Protein AF-A0A8S9GL33-F1 (afdb_monomer_lite)

Radius of gyration: 29.94 Å; chains: 1; bounding box: 88×67×72 Å

InterPro domains:
  IPR026961 PGG domain [PF13962] (9-84)
  IPR026961 PGG domain [PF13962] (253-323)

Sequence (361 aa):
MRRLRSNTSDEARAVFLIVCTLIITATYQTALQPPGGVHQPEEDANAGSVVMKQTFFILLWVSNTVGFCYAILYTFCLMPIGSMFACWFFWIGGSLCISYALAMAVISPHPLVFISMTFAFFLLFALYLLSKIFFDNWRKHLTVGLVPQLSWRGKAVRLLLECRLVKRNDVNGDGLTFLDILRRNQERREEAGGSQGPGEEEDLDLEQVVVNTGCKEAASVPRSKAQYEIYKSPLTFWTFCSTFMRRLRSNTSDEARAVFLIVCTLIITATYQTALQPPGGVHQPEEDVNAGSAVMKHTFFILLWVSNTVGFCCAILYTFCLLPLASDCGSCAPIELVSEGLIPPTYFTFTVLLTEEERGF

pLDDT: mean 70.67, std 17.83, range [26.05, 93.06]

Secondary structure (DSSP, 8-state):
-HHHHHHS-HHHHHHHHHHHHHHHHHHHHHHHS-TT-B---SSSTTTTSBSS-HHHHHHHHHHHHHHHHHHHHHHHHHS---HHHHHHHHHHHHHHHHHHHHHHHHHSSSHHHHHHHHHHHHHHHHHHHHHHHHHHHHHHHHHHTTS-TTHHHHHHHHHHHH-TTS-TT---TTS--HHHHHHHHHHHHHHTT--S-HHHHHHHHHHHHHHHTT---GGGS--PPPGGGGGGS---HHHHHHHHHHHHHHT--HHHHHHHHHHHHHHHHHHHHHHHS-TT-B--SSS-TTTT-BSS-HHHHHHHHHHHHHHHHHHHHHHHHHS-------SS----------S--S---------------

Structure (mmCIF, N/CA/C/O backbone):
data_AF-A0A8S9GL33-F1
#
_entry.id   AF-A0A8S9GL33-F1
#
loop_
_atom_site.group_PDB
_atom_site.id
_atom_site.type_symbol
_atom_site.label_atom_id
_atom_site.label_alt_id
_atom_site.label_comp_id
_atom_site.label_asym_id
_atom_site.label_entity_id
_atom_site.label_seq_id
_atom_site.pdbx_PDB_ins_code
_atom_site.Cartn_x
_atom_site.Cartn_y
_atom_site.Cartn_z
_atom_site.occupancy
_atom_site.B_iso_or_equiv
_atom_site.auth_seq_id
_atom_site.auth_comp_id
_atom_site.auth_asym_id
_atom_site.auth_atom_id
_atom_site.pdbx_PDB_model_num
ATOM 1 N N . MET A 1 1 ? -20.001 -7.965 1.458 1.00 45.53 1 MET A N 1
ATOM 2 C CA . MET A 1 1 ? -18.705 -7.779 2.161 1.00 45.53 1 MET A CA 1
ATOM 3 C C . MET A 1 1 ? -18.787 -7.776 3.693 1.00 45.53 1 MET A C 1
ATOM 5 O O . MET A 1 1 ? -17.967 -8.457 4.286 1.00 45.53 1 MET A O 1
ATOM 9 N N . ARG A 1 2 ? -19.760 -7.132 4.376 1.00 38.88 2 ARG A N 1
ATOM 10 C CA . ARG A 1 2 ? -19.920 -7.304 5.851 1.00 38.88 2 ARG A CA 1
ATOM 11 C C . ARG A 1 2 ? -20.154 -8.767 6.287 1.00 38.88 2 ARG A C 1
ATOM 13 O O . ARG A 1 2 ? -19.722 -9.141 7.369 1.00 38.88 2 ARG A O 1
ATOM 20 N N . ARG A 1 3 ? -20.756 -9.597 5.420 1.00 37.72 3 ARG A N 1
ATOM 21 C CA . ARG A 1 3 ? -20.890 -11.058 5.619 1.00 37.72 3 ARG A CA 1
ATOM 22 C C . ARG A 1 3 ? -19.565 -11.832 5.524 1.00 37.72 3 ARG A C 1
ATOM 24 O O . ARG A 1 3 ? -19.403 -12.818 6.218 1.00 37.72 3 ARG A O 1
ATOM 31 N N . LEU A 1 4 ? -18.603 -11.362 4.725 1.00 45.69 4 LEU A N 1
ATOM 32 C CA . LEU A 1 4 ? -17.258 -11.958 4.668 1.00 45.69 4 LEU A CA 1
ATOM 33 C C . LEU A 1 4 ? -16.486 -11.666 5.957 1.00 45.69 4 LEU A C 1
ATOM 35 O O . LEU A 1 4 ? -15.839 -12.552 6.497 1.00 45.69 4 LEU A O 1
ATOM 39 N N . ARG A 1 5 ? -16.638 -10.446 6.490 1.00 47.66 5 ARG A N 1
ATOM 40 C CA . ARG A 1 5 ? -16.031 -10.032 7.758 1.00 47.66 5 ARG A CA 1
ATOM 41 C C . ARG A 1 5 ? -16.611 -10.771 8.965 1.00 47.66 5 ARG A C 1
ATOM 43 O O . ARG A 1 5 ? -15.855 -11.111 9.853 1.00 47.66 5 ARG A O 1
ATOM 50 N N . SER A 1 6 ? -17.920 -11.008 9.024 1.00 50.09 6 SER A N 1
ATOM 51 C CA . SER A 1 6 ? -18.559 -11.625 10.205 1.00 50.09 6 SER A CA 1
ATOM 52 C C . SER A 1 6 ? -18.391 -13.145 10.302 1.00 50.09 6 SER A C 1
ATOM 54 O O . SER A 1 6 ? -18.541 -13.668 11.397 1.00 50.09 6 SER A O 1
ATOM 56 N N . ASN A 1 7 ? -18.043 -13.831 9.206 1.00 48.12 7 ASN A N 1
ATOM 57 C CA . ASN A 1 7 ? -17.978 -15.299 9.162 1.00 48.12 7 ASN A CA 1
ATOM 58 C C . ASN A 1 7 ? -16.554 -15.882 9.116 1.00 48.12 7 ASN A C 1
ATOM 60 O O . ASN A 1 7 ? -16.405 -17.098 9.096 1.00 48.12 7 ASN A O 1
ATOM 64 N N . THR A 1 8 ? -15.510 -15.053 9.047 1.00 56.09 8 THR A N 1
ATOM 65 C CA . THR A 1 8 ? -14.116 -15.523 9.114 1.00 56.09 8 THR A CA 1
ATOM 66 C C . THR A 1 8 ? -13.625 -15.430 10.551 1.00 56.09 8 THR A C 1
ATOM 68 O O . THR A 1 8 ? -13.693 -14.341 11.128 1.00 56.09 8 THR A O 1
ATOM 71 N N . SER A 1 9 ? -13.136 -16.546 11.110 1.00 69.00 9 SER A N 1
ATOM 72 C CA . SER A 1 9 ? -12.402 -16.516 12.380 1.00 69.00 9 SER A CA 1
ATOM 73 C C . SER A 1 9 ? -11.158 -15.636 12.226 1.00 69.00 9 SER A C 1
ATOM 75 O O . SER A 1 9 ? -10.693 -15.384 11.104 1.00 69.00 9 SER A O 1
ATOM 77 N N . ASP A 1 10 ? -10.656 -15.096 13.330 1.00 69.19 10 ASP A N 1
ATOM 78 C CA . ASP A 1 10 ? -9.562 -14.126 13.298 1.00 69.19 10 ASP A CA 1
ATOM 79 C C . ASP A 1 10 ? -8.285 -14.712 12.671 1.00 69.19 10 ASP A C 1
ATOM 81 O O . ASP A 1 10 ? -7.576 -14.009 11.946 1.00 69.19 10 ASP A O 1
ATOM 85 N N . GLU A 1 11 ? -8.081 -16.026 12.792 1.00 73.06 11 GLU A N 1
ATOM 86 C CA . GLU A 1 11 ? -7.020 -16.770 12.109 1.00 73.06 11 GLU A CA 1
ATOM 87 C C . GLU A 1 11 ? -7.143 -16.676 10.583 1.00 73.06 11 GLU A C 1
ATOM 89 O O . GLU A 1 11 ? -6.167 -16.392 9.888 1.00 73.06 11 GLU A O 1
ATOM 94 N N . ALA A 1 12 ? -8.349 -16.847 10.032 1.00 81.06 12 ALA A N 1
ATOM 95 C CA . ALA A 1 12 ? -8.560 -16.770 8.589 1.00 81.06 12 ALA A CA 1
ATOM 96 C C . ALA A 1 12 ? -8.244 -15.367 8.052 1.00 81.06 12 ALA A C 1
ATOM 98 O O . ALA A 1 12 ? -7.652 -15.229 6.981 1.00 81.06 12 ALA A O 1
ATOM 99 N N . ARG A 1 13 ? -8.591 -14.312 8.800 1.00 78.06 13 ARG A N 1
ATOM 100 C CA . ARG A 1 13 ? -8.267 -12.929 8.414 1.00 78.06 13 ARG A CA 1
ATOM 101 C C . ARG A 1 13 ? -6.759 -12.705 8.368 1.00 78.06 13 ARG A C 1
ATOM 103 O O . ARG A 1 13 ? -6.282 -12.114 7.401 1.00 78.06 13 ARG A O 1
ATOM 110 N N . ALA A 1 14 ? -6.030 -13.193 9.372 1.00 78.56 14 ALA A N 1
ATOM 111 C CA . ALA A 1 14 ? -4.574 -13.114 9.412 1.00 78.56 14 ALA A CA 1
ATOM 112 C C . ALA A 1 14 ? -3.939 -13.841 8.215 1.00 78.56 14 ALA A C 1
ATOM 114 O O . ALA A 1 14 ? -3.105 -13.261 7.520 1.00 78.56 14 ALA A O 1
ATOM 115 N N . VAL A 1 15 ? -4.402 -15.056 7.898 1.00 84.62 15 VAL A N 1
ATOM 116 C CA . VAL A 1 15 ? -3.933 -15.817 6.728 1.00 84.62 15 VAL A CA 1
ATOM 117 C C . VAL A 1 15 ? -4.200 -15.059 5.427 1.00 84.62 15 VAL A C 1
ATOM 119 O O . VAL A 1 15 ? -3.288 -14.892 4.619 1.00 84.62 15 VAL A O 1
ATOM 122 N N . PHE A 1 16 ? -5.413 -14.538 5.218 1.00 85.94 16 PHE A N 1
ATOM 123 C CA . PHE A 1 16 ? -5.720 -13.768 4.009 1.00 85.94 16 PHE A CA 1
ATOM 124 C C . PHE A 1 16 ? -4.868 -12.504 3.883 1.00 85.94 16 PHE A C 1
ATOM 126 O O . PHE A 1 16 ? -4.490 -12.139 2.773 1.00 85.94 16 PHE A O 1
ATOM 133 N N . LEU A 1 17 ? -4.551 -11.840 4.994 1.00 83.62 17 LEU A N 1
ATOM 134 C CA . LEU A 1 17 ? -3.678 -10.670 4.996 1.00 83.62 17 LEU A CA 1
ATOM 135 C C . LEU A 1 17 ? -2.244 -11.031 4.617 1.00 83.62 17 LEU A C 1
ATOM 137 O O . LEU A 1 17 ? -1.661 -10.319 3.807 1.00 83.62 17 LEU A O 1
ATOM 141 N N . ILE A 1 18 ? -1.717 -12.156 5.107 1.00 85.56 18 ILE A N 1
ATOM 142 C CA . ILE A 1 18 ? -0.414 -12.685 4.676 1.00 85.56 18 ILE A CA 1
ATOM 143 C C . ILE A 1 18 ? -0.436 -13.006 3.177 1.00 85.56 18 ILE A C 1
ATOM 145 O O . ILE A 1 18 ? 0.472 -12.637 2.442 1.00 85.56 18 ILE A O 1
ATOM 149 N N . VAL A 1 19 ? -1.498 -13.639 2.677 1.00 90.56 19 VAL A N 1
ATOM 150 C CA . VAL A 1 19 ? -1.635 -13.904 1.236 1.00 90.56 19 VAL A CA 1
ATOM 151 C C . VAL A 1 19 ? -1.666 -12.595 0.439 1.00 90.56 19 VAL A C 1
ATOM 153 O O . VAL A 1 19 ? -0.995 -12.481 -0.585 1.00 90.56 19 VAL A O 1
ATOM 156 N N . CYS A 1 20 ? -2.388 -11.578 0.915 1.00 90.44 20 CYS A N 1
ATOM 157 C CA . CYS A 1 20 ? -2.412 -10.266 0.270 1.00 90.44 20 CYS A CA 1
ATOM 158 C C . CYS A 1 20 ? -1.028 -9.610 0.273 1.00 90.44 20 CYS A C 1
ATOM 160 O O . CYS A 1 20 ? -0.611 -9.092 -0.759 1.00 90.44 20 CYS A O 1
ATOM 162 N N . THR A 1 21 ? -0.297 -9.650 1.389 1.00 87.69 21 THR A N 1
ATOM 163 C CA . THR A 1 21 ? 1.055 -9.086 1.457 1.00 87.69 21 THR A CA 1
ATOM 164 C C . THR A 1 21 ? 2.021 -9.832 0.542 1.00 87.69 21 THR A C 1
ATOM 166 O O . THR A 1 21 ? 2.804 -9.197 -0.157 1.00 87.69 21 THR A O 1
ATOM 169 N N . LEU A 1 22 ? 1.920 -11.155 0.432 1.00 90.50 22 LEU A N 1
ATOM 170 C CA . LEU A 1 22 ? 2.709 -11.926 -0.531 1.00 90.50 22 LEU A CA 1
ATOM 171 C C . LEU A 1 22 ? 2.406 -11.528 -1.981 1.00 90.50 22 LEU A C 1
ATOM 173 O O . LEU A 1 22 ? 3.338 -11.330 -2.756 1.00 90.50 22 LEU A O 1
ATOM 177 N N . ILE A 1 23 ? 1.131 -11.345 -2.344 1.00 93.06 23 ILE A N 1
ATOM 178 C CA . ILE A 1 23 ? 0.745 -10.888 -3.690 1.00 93.06 23 ILE A CA 1
ATOM 179 C C . ILE A 1 23 ? 1.285 -9.480 -3.962 1.00 93.06 23 ILE A C 1
ATOM 181 O O . ILE A 1 23 ? 1.838 -9.243 -5.036 1.00 93.06 23 ILE A O 1
ATOM 185 N N . ILE A 1 24 ? 1.166 -8.556 -3.001 1.00 91.12 24 ILE A N 1
ATOM 186 C CA . ILE A 1 24 ? 1.719 -7.196 -3.105 1.00 91.12 24 ILE A CA 1
ATOM 187 C C . ILE A 1 24 ? 3.229 -7.265 -3.336 1.00 91.12 24 ILE A C 1
ATOM 189 O O . ILE A 1 24 ? 3.725 -6.649 -4.272 1.00 91.12 24 ILE A O 1
ATOM 193 N N . THR A 1 25 ? 3.956 -8.046 -2.535 1.00 90.00 25 THR A N 1
ATOM 194 C CA . THR A 1 25 ? 5.408 -8.198 -2.680 1.00 90.00 25 THR A CA 1
ATOM 195 C C . THR A 1 25 ? 5.774 -8.801 -4.032 1.00 90.00 25 THR A C 1
ATOM 197 O O . THR A 1 25 ? 6.617 -8.246 -4.725 1.00 90.00 25 THR A O 1
ATOM 200 N N . ALA A 1 26 ? 5.127 -9.889 -4.455 1.00 91.94 26 ALA A N 1
ATOM 201 C CA . ALA A 1 26 ? 5.436 -10.555 -5.721 1.00 91.94 26 ALA A CA 1
ATOM 202 C C . ALA A 1 26 ? 5.188 -9.644 -6.935 1.00 91.94 26 ALA A C 1
ATOM 204 O O . ALA A 1 26 ? 6.028 -9.536 -7.832 1.00 91.94 26 ALA A O 1
ATOM 205 N N . THR A 1 27 ? 4.054 -8.941 -6.947 1.00 92.69 27 THR A N 1
ATOM 206 C CA . THR A 1 27 ? 3.714 -7.998 -8.025 1.00 92.69 27 THR A CA 1
ATOM 207 C C . THR A 1 27 ? 4.623 -6.768 -8.015 1.00 92.69 27 THR A C 1
ATOM 209 O O . THR A 1 27 ? 5.038 -6.322 -9.082 1.00 92.69 27 THR A O 1
ATOM 212 N N . TYR A 1 28 ? 5.006 -6.265 -6.836 1.00 90.25 28 TYR A N 1
ATOM 213 C CA . TYR A 1 28 ? 5.952 -5.156 -6.702 1.00 90.25 28 TYR A CA 1
ATOM 214 C C . TYR A 1 28 ? 7.363 -5.537 -7.163 1.00 90.25 28 TYR A C 1
ATOM 216 O O . TYR A 1 28 ? 7.977 -4.793 -7.919 1.00 90.25 28 TYR A O 1
ATOM 224 N N . GLN A 1 29 ? 7.856 -6.720 -6.789 1.00 90.12 29 GLN A N 1
ATOM 225 C CA . GLN A 1 29 ? 9.149 -7.224 -7.264 1.00 90.12 29 GLN A CA 1
ATOM 226 C C . GLN A 1 29 ? 9.164 -7.390 -8.783 1.00 90.12 29 GLN A C 1
ATOM 228 O O . GLN A 1 29 ? 10.113 -6.973 -9.436 1.00 90.12 29 GLN A O 1
ATOM 233 N N . THR A 1 30 ? 8.073 -7.895 -9.363 1.00 89.94 30 THR A N 1
ATOM 234 C CA . THR A 1 30 ? 7.950 -8.003 -10.825 1.00 89.94 30 THR A CA 1
ATOM 235 C C . THR A 1 30 ? 7.965 -6.634 -11.516 1.00 89.94 30 THR A C 1
ATOM 237 O O . THR A 1 30 ? 8.399 -6.521 -12.659 1.00 89.94 30 THR A O 1
ATOM 240 N N . ALA A 1 31 ? 7.494 -5.585 -10.835 1.00 87.62 31 ALA A N 1
ATOM 241 C CA . ALA A 1 31 ? 7.549 -4.219 -11.342 1.00 87.62 31 ALA A CA 1
ATOM 242 C C . ALA A 1 31 ? 8.943 -3.586 -11.246 1.00 87.62 31 ALA A C 1
ATOM 244 O O . ALA A 1 31 ? 9.232 -2.683 -12.020 1.00 87.62 31 ALA A O 1
ATOM 245 N N . LEU A 1 32 ? 9.797 -4.033 -10.321 1.00 87.44 32 LEU A N 1
ATOM 246 C CA . LEU A 1 32 ? 11.201 -3.612 -10.253 1.00 87.44 32 LEU A CA 1
ATOM 247 C C . LEU A 1 32 ? 12.067 -4.393 -11.245 1.00 87.44 32 LEU A C 1
ATOM 249 O O . LEU A 1 32 ? 12.923 -3.821 -11.914 1.00 87.44 32 LEU A O 1
ATOM 253 N N . GLN A 1 33 ? 11.828 -5.701 -11.330 1.00 86.94 33 GLN A N 1
ATOM 254 C CA . GLN A 1 33 ? 12.583 -6.656 -12.130 1.00 86.94 33 GLN A CA 1
ATOM 255 C C . GLN A 1 33 ? 11.614 -7.545 -12.908 1.00 86.94 33 GLN A C 1
ATOM 257 O O . GLN A 1 33 ? 11.163 -8.580 -12.407 1.00 86.94 33 GLN A O 1
ATOM 262 N N . PRO A 1 34 ? 11.256 -7.148 -14.138 1.00 86.56 34 PRO A N 1
ATOM 263 C CA . PRO A 1 34 ? 10.392 -7.955 -14.974 1.00 86.56 34 PRO A CA 1
ATOM 264 C C . PRO A 1 34 ? 11.089 -9.269 -15.364 1.00 86.56 34 PRO A C 1
ATOM 266 O O . PRO A 1 34 ? 12.315 -9.316 -15.502 1.00 86.56 34 PRO A O 1
ATOM 269 N N . PRO A 1 35 ? 10.319 -10.341 -15.611 1.00 84.06 35 PRO A N 1
ATOM 270 C CA . PRO A 1 35 ? 10.846 -11.556 -16.210 1.00 84.06 35 PRO A CA 1
ATOM 271 C C . PRO A 1 35 ? 11.466 -11.227 -17.574 1.00 84.06 35 PRO A C 1
ATOM 273 O O . PRO A 1 35 ? 10.883 -10.493 -18.370 1.00 84.06 35 PRO A O 1
ATOM 276 N N . GLY A 1 36 ? 12.658 -11.767 -17.824 1.00 80.75 36 GLY A N 1
ATOM 277 C CA . GLY A 1 36 ? 13.492 -11.399 -18.975 1.00 80.75 36 GLY A CA 1
ATOM 278 C C . GLY A 1 36 ? 14.521 -10.309 -18.665 1.00 80.75 36 GLY A C 1
ATOM 279 O O . GLY A 1 36 ? 15.487 -10.172 -19.406 1.00 80.75 36 GLY A O 1
ATOM 280 N N . GLY A 1 37 ? 14.378 -9.602 -17.542 1.00 84.88 37 GLY A N 1
ATOM 281 C CA . GLY A 1 37 ? 15.295 -8.546 -17.129 1.00 84.88 37 GLY A CA 1
ATOM 282 C C . GLY A 1 37 ? 15.083 -7.236 -17.886 1.00 84.88 37 GLY A C 1
ATOM 283 O O . GLY A 1 37 ? 14.083 -7.028 -18.581 1.00 84.88 37 GLY A O 1
ATOM 284 N N . VAL A 1 38 ? 16.038 -6.329 -17.713 1.00 85.94 38 VAL A N 1
ATOM 285 C CA . VAL A 1 38 ? 16.067 -5.008 -18.347 1.00 85.94 38 VAL A CA 1
ATOM 286 C C . VAL A 1 38 ? 17.314 -4.882 -19.213 1.00 85.94 38 VAL A C 1
ATOM 288 O O . VAL A 1 38 ? 18.345 -5.487 -18.914 1.00 85.94 38 VAL A O 1
ATOM 291 N N . HIS A 1 39 ? 17.207 -4.122 -20.298 1.00 82.25 39 HIS A N 1
ATOM 292 C CA . HIS A 1 39 ? 18.329 -3.820 -21.172 1.00 82.25 39 HIS A CA 1
ATOM 293 C C . HIS A 1 39 ? 19.412 -3.095 -20.377 1.00 82.25 39 HIS A C 1
ATOM 295 O O . HIS A 1 39 ? 19.143 -2.082 -19.725 1.00 82.25 39 HIS A O 1
ATOM 301 N N . GLN A 1 40 ? 20.632 -3.626 -20.436 1.00 77.50 40 GLN A N 1
ATOM 302 C CA . GLN A 1 40 ? 21.790 -2.956 -19.864 1.00 77.50 40 GLN A CA 1
ATOM 303 C C . GLN A 1 40 ? 22.079 -1.664 -20.640 1.00 77.50 40 GLN A C 1
ATOM 305 O O . GLN A 1 40 ? 21.691 -1.550 -21.807 1.00 77.50 40 GLN A O 1
ATOM 310 N N . PRO A 1 41 ? 22.701 -0.672 -19.989 1.00 66.25 41 PRO A N 1
ATOM 311 C CA . PRO A 1 41 ? 23.137 0.540 -20.661 1.00 66.25 41 PRO A CA 1
ATOM 312 C C . PRO A 1 41 ? 24.323 0.233 -21.591 1.00 66.25 41 PRO A C 1
ATOM 314 O O . PRO A 1 41 ? 25.466 0.441 -21.213 1.00 66.25 41 PRO A O 1
ATOM 317 N N . GLU A 1 42 ? 24.049 -0.279 -22.791 1.00 62.22 42 GLU A N 1
ATOM 318 C CA . GLU A 1 42 ? 24.938 -0.139 -23.957 1.00 62.22 42 GLU A CA 1
ATOM 319 C C . GLU A 1 42 ? 24.525 1.114 -24.761 1.00 62.22 42 GLU A C 1
ATOM 321 O O . GLU A 1 42 ? 23.545 1.770 -24.399 1.00 62.22 42 GLU A O 1
ATOM 326 N N . GLU A 1 43 ? 25.243 1.469 -25.838 1.00 55.56 43 GLU A N 1
ATOM 327 C CA . GLU A 1 43 ? 25.020 2.661 -26.699 1.00 55.56 43 GLU A CA 1
ATOM 328 C C . GLU A 1 43 ? 23.619 2.758 -27.370 1.00 55.56 43 GLU A C 1
ATOM 330 O O . GLU A 1 43 ? 23.383 3.589 -28.250 1.00 55.56 43 GLU A O 1
ATOM 335 N N . ASP A 1 44 ? 22.651 1.952 -26.941 1.00 56.94 44 ASP A N 1
ATOM 336 C CA . ASP A 1 44 ? 21.308 1.871 -27.486 1.00 56.94 44 ASP A CA 1
ATOM 337 C C . ASP A 1 44 ? 20.301 2.735 -26.710 1.00 56.94 44 ASP A C 1
ATOM 339 O O . ASP A 1 44 ? 20.282 2.812 -25.479 1.00 56.94 44 ASP A O 1
ATOM 343 N N . ALA A 1 45 ? 19.330 3.301 -27.434 1.00 65.38 45 ALA A N 1
ATOM 344 C CA . ALA A 1 45 ? 18.249 4.129 -26.882 1.00 65.38 45 ALA A CA 1
ATOM 345 C C . ALA A 1 45 ? 17.287 3.399 -25.909 1.00 65.38 45 ALA A C 1
ATOM 347 O O . ALA A 1 45 ? 16.364 4.021 -25.380 1.00 65.38 45 ALA A O 1
ATOM 348 N N . ASN A 1 46 ? 17.482 2.096 -25.683 1.00 69.81 46 ASN A N 1
ATOM 349 C CA . ASN A 1 46 ? 16.578 1.221 -24.934 1.00 69.81 46 ASN A CA 1
ATOM 350 C C . ASN A 1 46 ? 17.088 0.851 -23.528 1.00 69.81 46 ASN A C 1
ATOM 352 O O . ASN A 1 46 ? 16.459 0.022 -22.866 1.00 69.81 46 ASN A O 1
ATOM 356 N N . ALA A 1 47 ? 18.187 1.441 -23.051 1.00 77.38 47 ALA A N 1
ATOM 357 C CA . ALA A 1 47 ? 18.728 1.187 -21.714 1.00 77.38 47 ALA A CA 1
ATOM 358 C C . ALA A 1 47 ? 17.662 1.326 -20.603 1.00 77.38 47 ALA A C 1
ATOM 360 O O . ALA A 1 47 ? 16.904 2.298 -20.562 1.00 77.38 47 ALA A O 1
ATOM 361 N N . GLY A 1 48 ? 17.585 0.335 -19.710 1.00 76.19 48 GLY A N 1
ATOM 362 C CA . GLY A 1 48 ? 16.623 0.275 -18.603 1.00 76.19 48 GLY A CA 1
ATOM 363 C C . GLY A 1 48 ? 15.199 -0.158 -18.980 1.00 76.19 48 GLY A C 1
ATOM 364 O O . GLY A 1 48 ? 14.363 -0.346 -18.094 1.00 76.19 48 GLY A O 1
ATOM 365 N N . SER A 1 49 ? 14.907 -0.370 -20.268 1.00 83.50 49 SER A N 1
ATOM 366 C CA . SER A 1 49 ? 13.623 -0.926 -20.715 1.00 83.50 49 SER A CA 1
ATOM 367 C C . SER A 1 49 ? 13.573 -2.451 -20.577 1.00 83.50 49 SER A C 1
ATOM 369 O O . SER A 1 49 ? 14.603 -3.122 -20.548 1.00 83.50 49 SER A O 1
ATOM 371 N N . VAL A 1 50 ? 12.373 -3.026 -20.474 1.00 86.69 50 VAL A N 1
ATOM 372 C CA . VAL A 1 50 ? 12.194 -4.485 -20.363 1.00 86.69 50 VAL A CA 1
ATOM 373 C C . VAL A 1 50 ? 12.673 -5.237 -21.609 1.00 86.69 50 VAL A C 1
ATOM 375 O O . VAL A 1 50 ? 12.320 -4.885 -22.734 1.00 86.69 50 VAL A O 1
ATOM 378 N N . VAL A 1 51 ? 13.368 -6.360 -21.407 1.00 85.75 51 VAL A N 1
ATOM 379 C CA . VAL A 1 51 ? 13.742 -7.295 -22.482 1.00 85.75 51 VAL A CA 1
ATOM 380 C C . VAL A 1 51 ? 12.573 -8.248 -22.768 1.00 85.75 51 VAL A C 1
ATOM 382 O O . VAL A 1 51 ? 12.607 -9.441 -22.469 1.00 85.75 51 VAL A O 1
ATOM 385 N N . MET A 1 52 ? 11.469 -7.723 -23.304 1.00 85.44 52 MET A N 1
ATOM 386 C CA . MET A 1 52 ? 10.301 -8.538 -23.652 1.00 85.44 52 MET A CA 1
ATOM 387 C C . MET A 1 52 ? 9.473 -7.906 -24.775 1.00 85.44 52 MET A C 1
ATOM 389 O O . MET A 1 52 ? 9.375 -6.687 -24.893 1.00 85.44 52 MET A O 1
ATOM 393 N N . LYS A 1 53 ? 8.805 -8.738 -25.592 1.00 85.81 53 LYS A N 1
ATOM 394 C CA . LYS A 1 53 ? 7.858 -8.239 -26.605 1.00 85.81 53 LYS A CA 1
ATOM 395 C C . LYS A 1 53 ? 6.744 -7.422 -25.946 1.00 85.81 53 LYS A C 1
ATOM 397 O O . LYS A 1 53 ? 6.165 -7.839 -24.940 1.00 85.81 53 LYS A O 1
ATOM 402 N N . GLN A 1 54 ? 6.359 -6.328 -26.601 1.00 85.69 54 GLN A N 1
ATOM 403 C CA . GLN A 1 54 ? 5.360 -5.379 -26.105 1.00 85.69 54 GLN A CA 1
ATOM 404 C C . GLN A 1 54 ? 4.029 -6.038 -25.697 1.00 85.69 54 GLN A C 1
ATOM 406 O O . GLN A 1 54 ? 3.462 -5.680 -24.668 1.00 85.69 54 GLN A O 1
ATOM 411 N N . THR A 1 55 ? 3.541 -7.036 -26.444 1.00 88.06 55 THR A N 1
ATOM 412 C CA . THR A 1 55 ? 2.287 -7.744 -26.120 1.00 88.06 55 THR A CA 1
ATOM 413 C C . THR A 1 55 ? 2.359 -8.494 -24.788 1.00 88.06 55 THR A C 1
ATOM 415 O O . THR A 1 55 ? 1.438 -8.394 -23.979 1.00 88.06 55 THR A O 1
ATOM 418 N N . PHE A 1 56 ? 3.456 -9.214 -24.532 1.00 88.94 56 PHE A N 1
ATOM 419 C CA . PHE A 1 56 ? 3.643 -9.931 -23.268 1.00 88.94 56 PHE A CA 1
ATOM 420 C C . PHE A 1 56 ? 3.869 -8.961 -22.107 1.00 88.94 56 PHE A C 1
ATOM 422 O O . PHE A 1 56 ? 3.362 -9.198 -21.013 1.00 88.94 56 PHE A O 1
ATOM 429 N N . PHE A 1 57 ? 4.543 -7.833 -22.355 1.00 88.50 57 PHE A N 1
ATOM 430 C CA . PHE A 1 57 ? 4.698 -6.775 -21.357 1.00 88.50 57 PHE A CA 1
ATOM 431 C C . PHE A 1 57 ? 3.363 -6.166 -20.941 1.00 88.50 57 PHE A C 1
ATOM 433 O O . PHE A 1 57 ? 3.101 -6.042 -19.749 1.00 88.50 57 PHE A O 1
ATOM 440 N N . ILE A 1 58 ? 2.490 -5.843 -21.900 1.00 87.62 58 ILE A N 1
ATOM 441 C CA . ILE A 1 58 ? 1.156 -5.312 -21.598 1.00 87.62 58 ILE A CA 1
ATOM 442 C C . ILE A 1 58 ? 0.346 -6.330 -20.790 1.00 87.62 58 ILE A C 1
ATOM 444 O O . ILE A 1 58 ? -0.262 -5.954 -19.790 1.00 87.62 58 ILE A O 1
ATOM 448 N N . LEU A 1 59 ? 0.357 -7.608 -21.186 1.00 90.75 59 LEU A N 1
ATOM 449 C CA . LEU A 1 59 ? -0.361 -8.661 -20.465 1.00 90.75 59 LEU A CA 1
ATOM 450 C C . LEU A 1 59 ? 0.116 -8.768 -19.010 1.00 90.75 59 LEU A C 1
ATOM 452 O O . LEU A 1 59 ? -0.708 -8.745 -18.096 1.00 90.75 59 LEU A O 1
ATOM 456 N N . LEU A 1 60 ? 1.435 -8.819 -18.812 1.00 90.19 60 LEU A N 1
ATOM 457 C CA . LEU A 1 60 ? 2.063 -8.880 -17.495 1.00 90.19 60 LEU A CA 1
ATOM 458 C C . LEU A 1 60 ? 1.739 -7.638 -16.653 1.00 90.19 60 LEU A C 1
ATOM 460 O O . LEU A 1 60 ? 1.396 -7.750 -15.478 1.00 90.19 60 LEU A O 1
ATOM 464 N N . TRP A 1 61 ? 1.826 -6.448 -17.250 1.00 89.00 61 TRP A N 1
ATOM 465 C CA . TRP A 1 61 ? 1.522 -5.190 -16.574 1.00 89.00 61 TRP A CA 1
ATOM 466 C C . TRP A 1 61 ? 0.063 -5.132 -16.120 1.00 89.00 61 TRP A C 1
ATOM 468 O O . TRP A 1 61 ? -0.197 -4.776 -14.968 1.00 89.00 61 TRP A O 1
ATOM 478 N N . VAL A 1 62 ? -0.889 -5.510 -16.980 1.00 89.56 62 VAL A N 1
ATOM 479 C CA . VAL A 1 62 ? -2.314 -5.535 -16.622 1.00 89.56 62 VAL A CA 1
ATOM 480 C C . VAL A 1 62 ? -2.559 -6.541 -15.500 1.00 89.56 62 VAL A C 1
ATOM 482 O O . VAL A 1 62 ? -3.159 -6.173 -14.491 1.00 89.56 62 VAL A O 1
ATOM 485 N N . SER A 1 63 ? -2.071 -7.781 -15.622 1.00 91.19 63 SER A N 1
ATOM 486 C CA . SER A 1 63 ? -2.297 -8.808 -14.598 1.00 91.19 63 SER A CA 1
ATOM 487 C C . SER A 1 63 ? -1.684 -8.427 -13.250 1.00 91.19 63 SER A C 1
ATOM 489 O O . SER A 1 63 ? -2.348 -8.563 -12.221 1.00 91.19 63 SER A O 1
ATOM 491 N N . ASN A 1 64 ? -0.460 -7.889 -13.246 1.00 91.69 64 ASN A N 1
ATOM 492 C CA . ASN A 1 64 ? 0.215 -7.464 -12.020 1.00 91.69 64 ASN A CA 1
ATOM 493 C C . ASN A 1 64 ? -0.468 -6.264 -11.379 1.00 91.69 64 ASN A C 1
ATOM 495 O O . ASN A 1 64 ? -0.692 -6.270 -10.173 1.00 91.69 64 ASN A O 1
ATOM 499 N N . THR A 1 65 ? -0.859 -5.266 -12.173 1.00 90.62 65 THR A N 1
ATOM 500 C CA . THR A 1 65 ? -1.520 -4.065 -11.645 1.00 90.62 65 THR A CA 1
ATOM 501 C C . THR A 1 65 ? -2.884 -4.414 -11.057 1.00 90.62 65 THR A C 1
ATOM 503 O O . THR A 1 65 ? 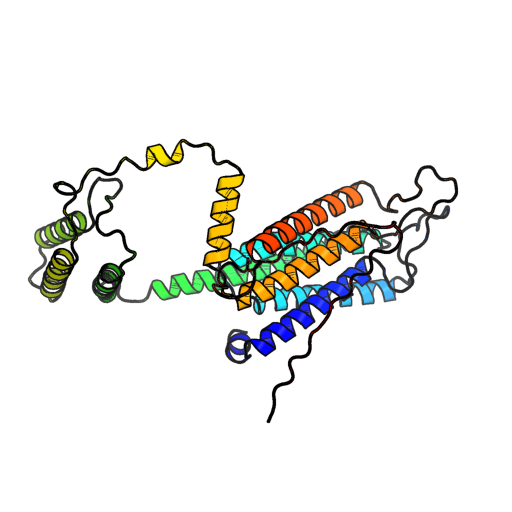-3.238 -3.934 -9.981 1.00 90.62 65 THR A O 1
ATOM 506 N N . VAL A 1 66 ? -3.633 -5.308 -11.708 1.00 90.31 66 VAL A N 1
ATOM 507 C CA . VAL A 1 66 ? -4.906 -5.820 -11.188 1.00 90.31 66 VAL A CA 1
ATOM 508 C C . VAL A 1 66 ? -4.688 -6.606 -9.892 1.00 90.31 66 VAL A C 1
ATOM 510 O O . VAL A 1 66 ? -5.354 -6.322 -8.896 1.00 90.31 66 VAL A O 1
ATOM 513 N N . GLY A 1 67 ? -3.737 -7.546 -9.870 1.00 91.81 67 GLY A N 1
ATOM 514 C CA . GLY A 1 67 ? -3.413 -8.341 -8.681 1.00 91.81 67 GLY A CA 1
ATOM 515 C C . GLY A 1 67 ? -2.983 -7.478 -7.492 1.00 91.81 67 GLY A C 1
ATOM 516 O O . GLY A 1 67 ? -3.513 -7.634 -6.391 1.00 91.81 67 GLY A O 1
ATOM 517 N N . PHE A 1 68 ? -2.100 -6.510 -7.733 1.00 91.50 68 PHE A N 1
ATOM 518 C CA . PHE A 1 68 ? -1.632 -5.544 -6.743 1.00 91.50 68 PHE A CA 1
ATOM 519 C C . PHE A 1 68 ? -2.790 -4.703 -6.180 1.00 91.50 68 PHE A C 1
ATOM 521 O O . PHE A 1 68 ? -2.957 -4.619 -4.962 1.00 91.50 68 PHE A O 1
ATOM 528 N N . CYS A 1 69 ? -3.662 -4.158 -7.038 1.00 89.44 69 CYS A N 1
ATOM 529 C CA . CYS A 1 69 ? -4.838 -3.396 -6.602 1.00 89.44 69 CYS A CA 1
ATOM 530 C C . CYS A 1 69 ? -5.817 -4.229 -5.772 1.00 89.44 69 CYS A C 1
ATOM 532 O O . CYS A 1 69 ? -6.298 -3.761 -4.738 1.00 89.44 69 CYS A O 1
ATOM 534 N N . TYR A 1 70 ? -6.120 -5.460 -6.195 1.00 89.06 70 TYR A N 1
ATOM 535 C CA . TYR A 1 70 ? -7.001 -6.338 -5.427 1.00 89.06 70 TYR A CA 1
ATOM 536 C C . TYR A 1 70 ? -6.384 -6.706 -4.078 1.00 89.06 70 TYR A C 1
ATOM 538 O O . TYR A 1 70 ? -7.085 -6.658 -3.070 1.00 89.06 70 TYR A O 1
ATOM 546 N N . ALA A 1 71 ? -5.087 -7.004 -4.016 1.00 91.25 71 ALA A N 1
ATOM 547 C CA . ALA A 1 71 ? -4.415 -7.312 -2.758 1.00 91.25 71 ALA A CA 1
ATOM 548 C C . ALA A 1 71 ? -4.408 -6.112 -1.794 1.00 91.25 71 ALA A C 1
ATOM 550 O O . ALA A 1 71 ? -4.706 -6.269 -0.608 1.00 91.25 71 ALA A O 1
ATOM 551 N N . ILE A 1 72 ? -4.184 -4.897 -2.301 1.00 87.12 72 ILE A N 1
ATOM 552 C CA . ILE A 1 72 ? -4.315 -3.651 -1.534 1.00 87.12 72 ILE A CA 1
ATOM 553 C C . ILE A 1 72 ? -5.764 -3.444 -1.053 1.00 87.12 72 ILE A C 1
ATOM 555 O O . ILE A 1 72 ? -5.990 -3.107 0.113 1.00 87.12 72 ILE A O 1
ATOM 559 N N . LEU A 1 73 ? -6.764 -3.711 -1.902 1.00 84.81 73 LEU A N 1
ATOM 560 C CA . LEU A 1 73 ? -8.187 -3.633 -1.543 1.00 84.81 73 LEU A CA 1
ATOM 561 C C . LEU A 1 73 ? -8.564 -4.622 -0.440 1.00 84.81 73 LEU A C 1
ATOM 563 O O . LEU A 1 73 ? -9.259 -4.255 0.510 1.00 84.81 73 LEU A O 1
ATOM 567 N N . TYR A 1 74 ? -8.146 -5.879 -0.574 1.00 85.38 74 TYR A N 1
ATOM 568 C CA . TYR A 1 74 ? -8.413 -6.915 0.414 1.00 85.38 74 TYR A CA 1
ATOM 569 C C . TYR A 1 74 ? -7.703 -6.607 1.728 1.00 85.38 74 TYR A C 1
ATOM 571 O O . TYR A 1 74 ? -8.344 -6.698 2.773 1.00 85.38 74 TYR A O 1
ATOM 579 N N . THR A 1 75 ? -6.459 -6.118 1.680 1.00 85.19 75 THR A N 1
ATOM 580 C CA . THR A 1 75 ? -5.737 -5.631 2.865 1.00 85.19 75 THR A CA 1
ATOM 581 C C . THR A 1 75 ? -6.539 -4.546 3.583 1.00 85.19 75 THR A C 1
ATOM 583 O O . THR A 1 75 ? -6.804 -4.663 4.778 1.00 85.19 75 THR A O 1
ATOM 586 N N . PHE A 1 76 ? -7.040 -3.546 2.851 1.00 80.12 76 PHE A N 1
ATOM 587 C CA . PHE A 1 76 ? -7.896 -2.498 3.413 1.00 80.12 76 PHE A CA 1
ATOM 588 C C . PHE A 1 76 ? -9.211 -3.033 4.001 1.00 80.12 76 PHE A C 1
ATOM 590 O O . PHE A 1 76 ? -9.678 -2.570 5.040 1.00 80.12 76 PHE A O 1
ATOM 597 N N . CYS A 1 77 ? -9.848 -3.996 3.332 1.00 77.25 77 CYS A N 1
ATOM 598 C CA . CYS A 1 77 ? -11.145 -4.525 3.752 1.00 77.25 77 CYS A CA 1
ATOM 599 C C . CYS A 1 77 ? -11.056 -5.456 4.967 1.00 77.25 77 CYS A C 1
ATOM 601 O O . CYS A 1 77 ? -11.988 -5.479 5.778 1.00 77.25 77 CYS A O 1
ATOM 603 N N . LEU A 1 78 ? -9.981 -6.238 5.057 1.00 77.12 78 LEU A N 1
ATOM 604 C CA . LEU A 1 78 ? -9.728 -7.180 6.145 1.00 77.12 78 LEU A CA 1
ATOM 605 C C . LEU A 1 78 ? -9.187 -6.468 7.386 1.00 77.12 78 LEU A C 1
ATOM 607 O O . LEU A 1 78 ? -9.498 -6.882 8.502 1.00 77.12 78 LEU A O 1
ATOM 611 N N . MET A 1 79 ? -8.473 -5.354 7.207 1.00 73.31 79 MET A N 1
ATOM 612 C CA . MET A 1 79 ? -7.976 -4.545 8.315 1.00 73.31 79 MET A CA 1
ATOM 613 C C . MET A 1 79 ? -9.132 -3.995 9.182 1.00 73.31 79 MET A C 1
ATOM 615 O O . MET A 1 79 ? -10.136 -3.505 8.648 1.00 73.31 79 MET A O 1
ATOM 619 N N . PRO A 1 80 ? -9.045 -4.072 10.524 1.00 64.44 80 PRO A N 1
ATOM 620 C CA . PRO A 1 80 ? -10.012 -3.467 11.441 1.00 64.44 80 PRO A CA 1
ATOM 621 C C . PRO A 1 80 ? -10.193 -1.969 11.144 1.00 64.44 80 PRO A C 1
ATOM 623 O O . PRO A 1 80 ? -9.263 -1.171 11.223 1.00 64.44 80 PRO A O 1
ATOM 626 N N . ILE A 1 81 ? -11.413 -1.586 10.746 1.00 56.47 81 ILE A N 1
ATOM 627 C CA . ILE A 1 81 ? -11.712 -0.238 10.232 1.00 56.47 81 ILE A CA 1
ATOM 628 C C . ILE A 1 81 ? -11.967 0.684 11.424 1.00 56.47 81 ILE A C 1
ATOM 630 O O . ILE A 1 81 ? -13.102 0.838 11.876 1.00 56.47 81 ILE A O 1
ATOM 634 N N . GLY A 1 82 ? -10.895 1.287 11.927 1.00 59.56 82 GLY A N 1
ATOM 635 C CA . GLY A 1 82 ? -10.940 2.491 12.753 1.00 59.56 82 GLY A CA 1
ATOM 636 C C . GLY A 1 82 ? -10.621 3.725 11.907 1.00 59.56 82 GLY A C 1
ATOM 637 O O . GLY A 1 82 ? -9.826 3.645 10.973 1.00 59.56 82 GLY A O 1
ATOM 638 N N . SER A 1 83 ? -11.213 4.878 12.242 1.00 56.38 83 SER A N 1
ATOM 639 C CA . SER A 1 83 ? -10.968 6.161 11.547 1.00 56.38 83 SER A CA 1
ATOM 640 C C . SER A 1 83 ? -9.468 6.495 11.428 1.00 56.38 83 SER A C 1
ATOM 642 O O . SER A 1 83 ? -9.019 7.014 10.411 1.00 56.38 83 SER A O 1
ATOM 644 N N . MET A 1 84 ? -8.660 6.100 12.421 1.00 62.12 84 MET A N 1
ATOM 645 C CA . MET A 1 84 ? -7.215 6.365 12.438 1.00 62.12 84 MET A CA 1
ATOM 646 C C . MET A 1 84 ? -6.399 5.482 11.473 1.00 62.12 84 MET A C 1
ATOM 648 O O . MET A 1 84 ? -5.398 5.951 10.938 1.00 62.12 84 MET A O 1
ATOM 652 N N . PHE A 1 85 ? -6.833 4.249 11.184 1.00 65.25 85 PHE A N 1
ATOM 653 C CA . PHE A 1 85 ? -6.131 3.352 10.246 1.00 65.25 85 PHE A CA 1
ATOM 654 C C . PHE A 1 85 ? -6.399 3.695 8.782 1.00 65.25 85 PHE A C 1
ATOM 656 O O . PHE A 1 85 ? -5.571 3.421 7.917 1.00 65.25 85 PHE A O 1
ATOM 663 N N . ALA A 1 86 ? -7.530 4.340 8.489 1.00 70.31 86 ALA A N 1
ATOM 664 C CA . ALA A 1 86 ? -7.810 4.822 7.142 1.00 70.31 86 ALA A CA 1
ATOM 665 C C . ALA A 1 86 ? -6.769 5.868 6.699 1.00 70.31 86 ALA A C 1
ATOM 667 O O . ALA A 1 86 ? -6.247 5.772 5.594 1.00 70.31 86 ALA A O 1
ATOM 668 N N . CYS A 1 87 ? -6.404 6.808 7.582 1.00 69.94 87 CYS A N 1
ATOM 669 C CA . CYS A 1 87 ? -5.356 7.802 7.316 1.00 69.94 87 CYS A CA 1
ATOM 670 C C . CYS A 1 87 ? -3.993 7.161 7.026 1.00 69.94 87 CYS A C 1
ATOM 672 O O . CYS A 1 87 ? -3.283 7.605 6.126 1.00 69.94 87 CYS A O 1
ATOM 674 N N . TRP A 1 88 ? -3.647 6.095 7.751 1.00 74.75 88 TRP A N 1
ATOM 675 C CA . TRP A 1 88 ? -2.421 5.341 7.503 1.00 74.75 88 TRP A CA 1
ATOM 676 C C . TRP A 1 88 ? -2.364 4.779 6.083 1.00 74.75 88 TRP A C 1
ATOM 678 O O . TRP A 1 88 ? -1.348 4.910 5.401 1.00 74.75 88 TRP A O 1
ATOM 688 N N . PHE A 1 89 ? -3.473 4.200 5.623 1.00 77.00 89 PHE A N 1
ATOM 689 C CA . PHE A 1 89 ? -3.553 3.581 4.308 1.00 77.00 89 PHE A CA 1
ATOM 690 C C . PHE A 1 89 ? -3.304 4.583 3.174 1.00 77.00 89 PHE A C 1
ATOM 692 O O . PHE A 1 89 ? -2.659 4.239 2.188 1.00 77.00 89 PHE A O 1
ATOM 699 N N . PHE A 1 90 ? -3.745 5.835 3.325 1.00 76.81 90 PHE A N 1
ATOM 700 C CA . PHE A 1 90 ? -3.455 6.882 2.341 1.00 76.81 90 PHE A CA 1
ATOM 701 C C . PHE A 1 90 ? -1.967 7.200 2.251 1.00 76.81 90 PHE A C 1
ATOM 703 O O . PHE A 1 90 ? -1.449 7.372 1.153 1.00 76.81 90 PHE A O 1
ATOM 710 N N . TRP A 1 91 ? -1.278 7.258 3.389 1.00 79.94 91 TRP A N 1
ATOM 711 C CA . TRP A 1 91 ? 0.125 7.649 3.412 1.00 79.94 91 TRP A CA 1
ATOM 712 C C . TRP A 1 91 ? 1.046 6.508 2.970 1.00 79.94 91 TRP A C 1
ATOM 714 O O . TRP A 1 91 ? 1.883 6.678 2.088 1.00 79.94 91 TRP A O 1
ATOM 724 N N . ILE A 1 92 ? 0.847 5.320 3.541 1.00 83.12 92 ILE A N 1
ATOM 725 C CA . ILE A 1 92 ? 1.684 4.150 3.271 1.00 83.12 92 ILE A CA 1
ATOM 726 C C . ILE A 1 92 ? 1.277 3.461 1.967 1.00 83.12 92 ILE A C 1
ATOM 728 O O . ILE A 1 92 ? 2.119 3.221 1.104 1.00 83.12 92 ILE A O 1
ATOM 732 N N . GLY A 1 93 ? -0.015 3.175 1.793 1.00 84.56 93 GLY A N 1
ATOM 733 C CA . GLY A 1 93 ? -0.527 2.566 0.566 1.00 84.56 93 GLY A CA 1
ATOM 734 C C . GLY A 1 93 ? -0.373 3.495 -0.637 1.00 84.56 93 GLY A C 1
ATOM 735 O O . GLY A 1 93 ? 0.034 3.046 -1.704 1.00 84.56 93 GLY A O 1
ATOM 736 N N . GLY A 1 94 ? -0.615 4.800 -0.460 1.00 85.25 94 GLY A N 1
ATOM 737 C CA . GLY A 1 94 ? -0.407 5.797 -1.513 1.00 85.25 94 GLY A CA 1
ATOM 738 C C . GLY A 1 94 ? 1.048 5.876 -1.975 1.00 85.25 94 GLY A C 1
ATOM 739 O O . GLY A 1 94 ? 1.300 5.815 -3.177 1.00 85.25 94 GLY A O 1
ATOM 740 N N . SER A 1 95 ? 2.000 5.931 -1.036 1.00 88.62 95 SER A N 1
ATOM 741 C CA . SER A 1 95 ? 3.438 5.869 -1.338 1.00 88.62 95 SER A CA 1
ATOM 742 C C . SER A 1 95 ? 3.799 4.608 -2.137 1.00 88.62 95 SER A C 1
ATOM 744 O O . SER A 1 95 ? 4.439 4.704 -3.185 1.00 88.62 95 SER A O 1
ATOM 746 N N . LEU A 1 96 ? 3.315 3.432 -1.716 1.00 88.44 96 LEU A N 1
ATOM 747 C CA . LEU A 1 96 ? 3.592 2.179 -2.421 1.00 88.44 96 LEU A CA 1
ATOM 748 C C . LEU A 1 96 ? 3.017 2.171 -3.849 1.00 88.44 96 LEU A C 1
ATOM 750 O O . LEU A 1 96 ? 3.701 1.744 -4.779 1.00 88.44 96 LEU A O 1
ATOM 754 N N . CYS A 1 97 ? 1.793 2.675 -4.043 1.00 89.94 97 CYS A N 1
ATOM 755 C CA . CYS A 1 97 ? 1.169 2.794 -5.365 1.00 89.94 97 CYS A CA 1
ATOM 756 C C . CYS A 1 97 ? 1.946 3.740 -6.292 1.00 89.94 97 CYS A C 1
ATOM 758 O O . CYS A 1 97 ? 2.136 3.425 -7.466 1.00 89.94 97 CYS A O 1
ATOM 760 N N . ILE A 1 98 ? 2.415 4.883 -5.776 1.00 89.31 98 ILE A N 1
ATOM 761 C CA . ILE A 1 98 ? 3.235 5.834 -6.542 1.00 89.31 98 ILE A CA 1
ATOM 762 C C . ILE A 1 98 ? 4.545 5.168 -6.966 1.00 89.31 98 ILE A C 1
ATOM 764 O O . ILE A 1 98 ? 4.913 5.229 -8.138 1.00 89.31 98 ILE A O 1
ATOM 768 N N . SER A 1 99 ? 5.219 4.485 -6.042 1.00 90.94 99 SER A N 1
ATOM 769 C CA . SER A 1 99 ? 6.472 3.793 -6.339 1.00 90.94 99 SER A CA 1
ATOM 770 C C . SER A 1 99 ? 6.287 2.661 -7.352 1.00 90.94 99 SER A C 1
ATOM 772 O O . SER A 1 99 ? 7.105 2.521 -8.256 1.00 90.94 99 SER A O 1
ATOM 774 N N . TYR A 1 100 ? 5.188 1.905 -7.265 1.00 91.44 100 TYR A N 1
ATOM 775 C CA . TYR A 1 100 ? 4.831 0.888 -8.260 1.00 91.44 100 TYR A CA 1
ATOM 776 C C . TYR A 1 100 ? 4.582 1.502 -9.648 1.00 91.44 100 TYR A C 1
ATOM 778 O O . TYR A 1 100 ? 5.104 1.012 -10.650 1.00 91.44 100 TYR A O 1
ATOM 786 N N . ALA A 1 101 ? 3.812 2.595 -9.723 1.00 91.06 101 ALA A N 1
ATOM 787 C CA . ALA A 1 101 ? 3.532 3.289 -10.981 1.00 91.06 101 ALA A CA 1
ATOM 788 C C . ALA A 1 101 ? 4.818 3.806 -11.643 1.00 91.06 101 ALA A C 1
ATOM 790 O O . ALA A 1 101 ? 4.995 3.658 -12.852 1.00 91.06 101 ALA A O 1
ATOM 791 N N . LEU A 1 102 ? 5.727 4.376 -10.846 1.00 90.12 102 LEU A N 1
ATOM 792 C CA . LEU A 1 102 ? 7.029 4.849 -11.312 1.00 90.12 102 LEU A CA 1
ATOM 793 C C . LEU A 1 102 ? 7.916 3.697 -11.791 1.00 90.12 102 LEU A C 1
ATOM 795 O O . LEU A 1 102 ? 8.500 3.811 -12.864 1.00 90.12 102 LEU A O 1
ATOM 799 N N . ALA A 1 103 ? 7.973 2.581 -11.059 1.00 89.44 103 ALA A N 1
ATOM 800 C CA . ALA A 1 103 ? 8.751 1.408 -11.456 1.00 89.44 103 ALA A CA 1
ATOM 801 C C . ALA A 1 103 ? 8.292 0.843 -12.812 1.00 89.44 103 ALA A C 1
ATOM 803 O O . ALA A 1 103 ? 9.095 0.707 -13.735 1.00 89.44 103 ALA A O 1
ATOM 804 N N . MET A 1 104 ? 6.980 0.645 -12.985 1.00 86.31 104 MET A N 1
ATOM 805 C CA . MET A 1 104 ? 6.416 0.196 -14.263 1.00 86.31 104 MET A CA 1
ATOM 806 C C . MET A 1 104 ? 6.627 1.204 -15.397 1.00 86.31 104 MET A C 1
ATOM 808 O O . MET A 1 104 ? 6.776 0.809 -16.553 1.00 86.31 104 MET A O 1
ATOM 812 N N . ALA A 1 105 ? 6.615 2.504 -15.094 1.00 88.06 105 ALA A N 1
ATOM 813 C CA . ALA A 1 105 ? 6.831 3.542 -16.093 1.00 88.06 105 ALA A CA 1
ATOM 814 C C . ALA A 1 105 ? 8.271 3.547 -16.609 1.00 88.06 105 ALA A C 1
ATOM 816 O O . ALA A 1 105 ? 8.464 3.644 -17.815 1.00 88.06 105 ALA A O 1
ATOM 817 N N . VAL A 1 106 ? 9.260 3.417 -15.721 1.00 86.56 106 VAL A N 1
ATOM 818 C CA . VAL A 1 106 ? 10.692 3.439 -16.070 1.00 86.56 106 VAL A CA 1
ATOM 819 C C . VAL A 1 106 ? 11.053 2.323 -17.048 1.00 86.56 106 VAL A C 1
ATOM 821 O O . VAL A 1 106 ? 11.810 2.547 -17.982 1.00 86.56 106 VAL A O 1
ATOM 824 N N . ILE A 1 107 ? 10.455 1.153 -16.859 1.00 86.31 107 ILE A N 1
ATOM 825 C CA . ILE A 1 107 ? 10.761 -0.068 -17.611 1.00 86.31 107 ILE A CA 1
ATOM 826 C C . ILE A 1 107 ? 9.960 -0.160 -18.926 1.00 86.31 107 ILE A C 1
ATOM 828 O O . ILE A 1 107 ? 10.270 -0.959 -19.814 1.00 86.31 107 ILE A O 1
ATOM 832 N N . SER A 1 108 ? 8.9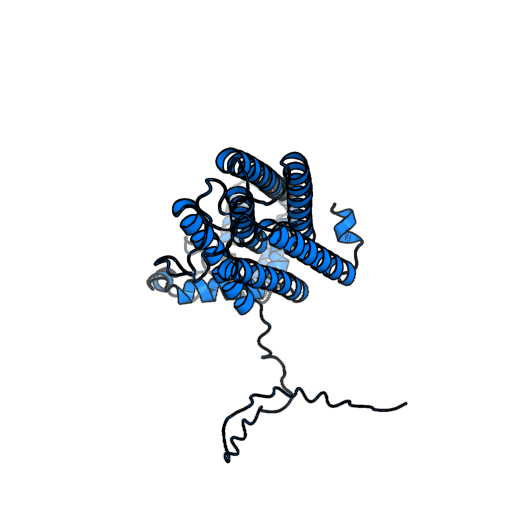13 0.655 -19.067 1.00 84.06 108 SER A N 1
ATOM 833 C CA . SER A 1 108 ? 8.020 0.644 -20.223 1.00 84.06 108 SER A CA 1
ATOM 834 C C . SER A 1 108 ? 8.618 1.371 -21.435 1.00 84.06 108 SER A C 1
ATOM 836 O O . SER A 1 108 ? 9.204 2.443 -21.276 1.00 84.06 108 SER A O 1
ATOM 838 N N . PRO A 1 109 ? 8.361 0.895 -22.672 1.00 77.19 109 PRO A N 1
ATOM 839 C CA . PRO A 1 109 ? 8.751 1.607 -23.893 1.00 77.19 109 PRO A CA 1
ATOM 840 C C . PRO A 1 109 ? 8.095 2.996 -24.029 1.00 77.19 109 PRO A C 1
ATOM 842 O O . PRO A 1 109 ? 8.619 3.876 -24.712 1.00 77.19 109 PRO A O 1
ATOM 845 N N . HIS A 1 110 ? 6.946 3.224 -23.379 1.00 82.25 110 HIS A N 1
ATOM 846 C CA . HIS A 1 110 ? 6.226 4.503 -23.406 1.00 82.25 110 HIS A CA 1
ATOM 847 C C . HIS A 1 110 ? 5.908 4.997 -21.981 1.00 82.25 110 HIS A C 1
ATOM 849 O O . HIS A 1 110 ? 4.757 4.916 -21.535 1.00 82.25 110 HIS A O 1
ATOM 855 N N . PRO A 1 111 ? 6.896 5.557 -21.256 1.00 82.12 111 PRO A N 1
ATOM 856 C CA . PRO A 1 111 ? 6.805 5.822 -19.816 1.00 82.12 111 PRO A CA 1
ATOM 857 C C . PRO A 1 111 ? 5.634 6.736 -19.425 1.00 82.12 111 PRO A C 1
ATOM 859 O O . PRO A 1 111 ? 4.935 6.469 -18.450 1.00 82.12 111 PRO A O 1
ATOM 862 N N . LEU A 1 112 ? 5.373 7.798 -20.200 1.00 85.06 112 LEU A N 1
ATOM 863 C CA . LEU A 1 112 ? 4.340 8.795 -19.879 1.00 85.06 112 LEU A CA 1
ATOM 864 C C . LEU A 1 112 ? 2.907 8.258 -20.006 1.00 85.06 112 LEU A C 1
ATOM 866 O O . LEU A 1 112 ? 2.020 8.653 -19.251 1.00 85.06 112 LEU A O 1
ATOM 870 N N . VAL A 1 113 ? 2.667 7.347 -20.947 1.00 85.00 113 VAL A N 1
ATOM 871 C CA . VAL A 1 113 ? 1.331 6.774 -21.155 1.00 85.00 113 VAL A CA 1
ATOM 872 C C . VAL A 1 113 ? 1.037 5.763 -20.051 1.00 85.00 113 VAL A C 1
ATOM 874 O O . VAL A 1 113 ? -0.020 5.813 -19.427 1.00 85.00 113 VAL A O 1
ATOM 877 N N . PHE A 1 114 ? 2.007 4.902 -19.733 1.00 85.19 114 PHE A N 1
ATOM 878 C CA . PHE A 1 114 ? 1.861 3.911 -18.667 1.00 85.19 114 PHE A CA 1
ATOM 879 C C . PHE A 1 114 ? 1.751 4.551 -17.280 1.00 85.19 114 PHE A C 1
ATOM 881 O O . PHE A 1 114 ? 0.895 4.134 -16.497 1.00 85.19 114 PHE A O 1
ATOM 888 N N . ILE A 1 115 ? 2.534 5.596 -16.978 1.00 86.25 115 ILE A N 1
ATOM 889 C CA . ILE A 1 115 ? 2.397 6.314 -15.701 1.00 86.25 115 ILE A CA 1
ATOM 890 C C . ILE A 1 115 ? 1.036 7.012 -15.592 1.00 86.25 115 ILE A C 1
ATOM 892 O O . ILE A 1 115 ? 0.388 6.935 -14.554 1.00 86.25 115 ILE A O 1
ATOM 896 N N . SER A 1 116 ? 0.552 7.636 -16.672 1.00 86.69 116 SER A N 1
ATOM 897 C CA . SER A 1 116 ? -0.758 8.292 -16.681 1.00 86.69 116 SER A CA 1
ATOM 898 C C . SER A 1 116 ? -1.891 7.284 -16.462 1.00 86.69 116 SER A C 1
ATOM 900 O O . SER A 1 116 ? -2.750 7.507 -15.609 1.00 86.69 116 SER A O 1
ATOM 902 N N . MET A 1 117 ? -1.857 6.141 -17.158 1.00 84.81 117 MET A N 1
ATOM 903 C CA . MET A 1 117 ? -2.867 5.087 -17.013 1.00 84.81 117 MET A CA 1
ATOM 904 C C . MET A 1 117 ? -2.845 4.440 -15.622 1.00 84.81 117 MET A C 1
ATOM 906 O O . MET A 1 117 ? -3.902 4.275 -15.013 1.00 84.81 117 MET A O 1
ATOM 910 N N . THR A 1 118 ? -1.663 4.104 -15.091 1.00 85.62 118 THR A N 1
ATOM 911 C CA . THR A 1 118 ? -1.533 3.543 -13.731 1.00 85.62 118 THR A CA 1
ATOM 912 C C . THR A 1 118 ? -2.004 4.530 -12.667 1.00 85.62 118 THR A C 1
ATOM 914 O O . THR A 1 118 ? -2.780 4.155 -11.790 1.00 85.62 118 THR A O 1
ATOM 917 N N . PHE A 1 119 ? -1.601 5.801 -12.758 1.00 85.56 119 PHE A N 1
ATOM 918 C CA . PHE A 1 119 ? -2.004 6.825 -11.798 1.00 85.56 119 PHE A CA 1
ATOM 919 C C . PHE A 1 119 ? -3.511 7.092 -11.847 1.00 85.56 119 PHE A C 1
ATOM 921 O O . PHE A 1 119 ? -4.151 7.158 -10.800 1.00 85.56 119 PHE A O 1
ATOM 928 N N . ALA A 1 120 ? -4.104 7.171 -13.043 1.00 86.25 120 ALA A N 1
ATOM 929 C CA . ALA A 1 120 ? -5.550 7.307 -13.201 1.00 86.25 120 ALA A CA 1
ATOM 930 C C . ALA A 1 120 ? -6.302 6.121 -12.577 1.00 86.25 120 ALA A C 1
ATOM 932 O O . ALA A 1 120 ? -7.282 6.321 -11.859 1.00 86.25 120 ALA A O 1
ATOM 933 N N . PHE A 1 121 ? -5.819 4.892 -12.788 1.00 85.94 121 PHE A N 1
ATOM 934 C CA . PHE A 1 121 ? -6.414 3.696 -12.196 1.00 85.94 121 PHE A CA 1
ATOM 935 C C . PHE A 1 121 ? -6.328 3.701 -10.663 1.00 85.94 121 PHE A C 1
ATOM 937 O O . PHE A 1 121 ? -7.335 3.475 -9.989 1.00 85.94 121 PHE A O 1
ATOM 944 N N . PHE A 1 122 ? -5.163 4.032 -10.096 1.00 86.94 122 PHE A N 1
ATOM 945 C CA . PHE A 1 122 ? -4.996 4.158 -8.646 1.00 86.94 122 PHE A CA 1
ATOM 946 C C . PHE A 1 122 ? -5.829 5.297 -8.049 1.00 86.94 122 PHE A C 1
ATOM 948 O O . PHE A 1 122 ? -6.371 5.145 -6.955 1.00 86.94 122 PHE A O 1
ATOM 955 N N . LEU A 1 123 ? -5.985 6.412 -8.764 1.00 85.94 123 LEU A N 1
ATOM 956 C CA . LEU A 1 123 ? -6.819 7.533 -8.338 1.00 85.94 123 LEU A CA 1
ATOM 957 C C . LEU A 1 123 ? -8.300 7.140 -8.315 1.00 85.94 123 LEU A C 1
ATOM 959 O O . LEU A 1 123 ? -8.974 7.386 -7.317 1.00 85.94 123 LEU A O 1
ATOM 963 N N . LEU A 1 124 ? -8.803 6.473 -9.359 1.00 86.88 124 LEU A N 1
ATOM 964 C CA . LEU A 1 124 ? -10.172 5.939 -9.386 1.00 86.88 124 LEU A CA 1
ATOM 965 C C . LEU A 1 124 ? -10.412 4.953 -8.240 1.00 86.88 124 LEU A C 1
ATOM 967 O O . LEU A 1 124 ? -11.439 5.009 -7.562 1.00 86.88 124 LEU A O 1
ATOM 971 N N . PHE A 1 125 ? -9.439 4.081 -7.988 1.00 84.38 125 PHE A N 1
ATOM 972 C CA . PHE A 1 125 ? -9.477 3.139 -6.881 1.00 84.38 125 PHE A CA 1
ATOM 973 C C . PHE A 1 125 ? -9.509 3.844 -5.513 1.00 84.38 125 PHE A C 1
ATOM 975 O O . PHE A 1 125 ? -10.334 3.510 -4.659 1.00 84.38 125 PHE A O 1
ATOM 982 N N . ALA A 1 126 ? -8.671 4.862 -5.307 1.00 83.31 126 ALA A N 1
ATOM 983 C CA . ALA A 1 126 ? -8.654 5.657 -4.083 1.00 83.31 126 ALA A CA 1
ATOM 984 C C . ALA A 1 126 ? -9.973 6.421 -3.876 1.00 83.31 126 ALA A C 1
ATOM 986 O O . ALA A 1 126 ? -10.509 6.426 -2.767 1.00 83.31 126 ALA A O 1
ATOM 987 N N . LEU A 1 127 ? -10.540 7.002 -4.939 1.00 85.06 127 LEU A N 1
ATOM 988 C CA . LEU A 1 127 ? -11.858 7.642 -4.906 1.00 85.06 127 LEU A CA 1
ATOM 989 C C . LEU A 1 127 ? -12.967 6.644 -4.563 1.00 85.06 127 LEU A C 1
ATOM 991 O O . LEU A 1 127 ? -13.847 6.963 -3.763 1.00 85.06 127 LEU A O 1
ATOM 995 N N . TYR A 1 128 ? -12.913 5.421 -5.094 1.00 86.12 128 TYR A N 1
ATOM 996 C CA . TYR A 1 128 ? -13.840 4.357 -4.716 1.00 86.12 128 TYR A CA 1
ATOM 997 C C . TYR A 1 128 ? -13.745 4.038 -3.215 1.00 86.12 128 TYR A C 1
ATOM 999 O O . TYR A 1 128 ? -14.770 4.018 -2.528 1.00 86.12 128 TYR A O 1
ATOM 1007 N N . LEU A 1 129 ? -12.534 3.876 -2.668 1.00 81.19 129 LEU A N 1
ATOM 1008 C CA . LEU A 1 129 ? -12.343 3.648 -1.232 1.00 81.19 129 LEU A CA 1
ATOM 1009 C C . LEU A 1 129 ? -12.852 4.822 -0.384 1.00 81.19 129 LEU A C 1
ATOM 1011 O O . LEU A 1 129 ? -13.571 4.599 0.593 1.00 81.19 129 LEU A O 1
ATOM 1015 N N . LEU A 1 130 ? -12.543 6.060 -0.777 1.00 81.06 130 LEU A N 1
ATOM 1016 C CA . LEU A 1 130 ? -13.030 7.273 -0.117 1.00 81.06 130 LEU A CA 1
ATOM 1017 C C . LEU A 1 130 ? -14.555 7.356 -0.140 1.00 81.06 130 LEU A C 1
ATOM 1019 O O . LEU A 1 130 ? -15.166 7.591 0.901 1.00 81.06 130 LEU A O 1
ATOM 1023 N N . SER A 1 131 ? -15.179 7.100 -1.291 1.00 80.88 131 SER A N 1
ATOM 1024 C CA . SER A 1 131 ? -16.637 7.102 -1.434 1.00 80.88 131 SER A CA 1
ATOM 1025 C C . SER A 1 131 ? -17.292 6.059 -0.530 1.00 80.88 131 SER A C 1
ATOM 1027 O O . SER A 1 131 ? -18.317 6.335 0.088 1.00 80.88 131 SER A O 1
ATOM 1029 N N . LYS A 1 132 ? -16.665 4.887 -0.364 1.00 79.25 132 LYS A N 1
ATOM 1030 C CA . LYS A 1 132 ? -17.137 3.839 0.542 1.00 79.25 132 LYS A CA 1
ATOM 1031 C C . LYS A 1 132 ? -17.023 4.270 2.003 1.00 79.25 132 LYS A C 1
ATOM 1033 O O . LYS A 1 132 ? -17.980 4.088 2.752 1.00 79.25 132 LYS A O 1
ATOM 1038 N N . ILE A 1 133 ? -15.889 4.851 2.408 1.00 77.94 133 ILE A N 1
ATOM 1039 C CA . ILE A 1 133 ? -15.700 5.388 3.767 1.00 77.94 133 ILE A CA 1
ATOM 1040 C C . ILE A 1 133 ? -16.747 6.468 4.042 1.00 77.94 133 ILE A C 1
ATOM 1042 O O . ILE A 1 133 ? -17.429 6.417 5.066 1.00 77.94 133 ILE A O 1
ATOM 1046 N N . PHE A 1 134 ? -16.905 7.409 3.110 1.00 79.69 134 PHE A N 1
ATOM 1047 C CA . PHE A 1 134 ? -17.895 8.472 3.189 1.00 79.69 134 PHE A CA 1
ATOM 1048 C C . PHE A 1 134 ? -19.308 7.903 3.293 1.00 79.69 134 PHE A C 1
ATOM 1050 O O . PHE A 1 134 ? -20.042 8.299 4.185 1.00 79.69 134 PHE A O 1
ATOM 1057 N N . PHE A 1 135 ? -19.676 6.925 2.463 1.00 77.69 135 PHE A N 1
ATOM 1058 C CA . PHE A 1 135 ? -20.999 6.305 2.484 1.00 77.69 135 PHE A CA 1
ATOM 1059 C C . PHE A 1 135 ? -21.269 5.526 3.776 1.00 77.69 135 PHE A C 1
ATOM 1061 O O . PHE A 1 135 ? -22.359 5.616 4.340 1.00 77.69 135 PHE A O 1
ATOM 1068 N N . ASP A 1 136 ? -20.287 4.771 4.278 1.00 73.75 136 ASP A N 1
ATOM 1069 C CA . ASP A 1 136 ? -20.395 4.083 5.565 1.00 73.75 136 ASP A CA 1
ATOM 1070 C C . ASP A 1 136 ? -20.534 5.092 6.718 1.00 73.75 136 ASP A C 1
ATOM 1072 O O . ASP A 1 136 ? -21.312 4.849 7.642 1.00 73.75 136 ASP A O 1
ATOM 1076 N N . ASN A 1 137 ? -19.832 6.229 6.666 1.00 72.81 137 ASN A N 1
ATOM 1077 C CA . ASN A 1 137 ? -19.934 7.284 7.673 1.00 72.81 137 ASN A CA 1
ATOM 1078 C C . ASN A 1 137 ? -21.262 8.054 7.583 1.00 72.81 137 ASN A C 1
ATOM 1080 O O . ASN A 1 137 ? -21.949 8.243 8.584 1.00 72.81 137 ASN A O 1
ATOM 1084 N N . TRP A 1 138 ? -21.669 8.422 6.372 1.00 71.75 138 TRP A N 1
ATOM 1085 C CA . TRP A 1 138 ? -22.949 9.049 6.057 1.00 71.75 138 TRP A CA 1
ATOM 1086 C C . TRP A 1 138 ? -24.123 8.193 6.536 1.00 71.75 138 TRP A C 1
ATOM 1088 O O . TRP A 1 138 ? -25.032 8.692 7.195 1.00 71.75 138 TRP A O 1
ATOM 1098 N N . ARG A 1 139 ? -24.069 6.873 6.305 1.00 72.31 139 ARG A N 1
ATOM 1099 C CA . ARG A 1 139 ? -25.089 5.934 6.789 1.00 72.31 139 ARG A CA 1
ATOM 1100 C C . ARG A 1 139 ? -25.218 5.958 8.313 1.00 72.31 139 ARG A C 1
ATOM 1102 O O . ARG A 1 139 ? -26.337 5.900 8.809 1.00 72.31 139 ARG A O 1
ATOM 1109 N N . LYS A 1 140 ? -24.102 6.056 9.047 1.00 69.56 140 LYS A N 1
ATOM 1110 C CA . LYS A 1 140 ? -24.123 6.160 10.518 1.00 69.56 140 LYS A CA 1
ATOM 1111 C C . LYS A 1 140 ? -24.834 7.434 10.972 1.00 69.56 140 LYS A C 1
ATOM 1113 O O . LYS A 1 140 ? -25.660 7.371 11.876 1.00 69.56 140 LYS A O 1
ATOM 1118 N N . HIS A 1 141 ? -24.574 8.562 10.313 1.00 65.12 141 HIS A N 1
ATOM 1119 C CA . HIS A 1 141 ? -25.278 9.812 10.601 1.00 65.12 141 HIS A CA 1
ATOM 1120 C C . HIS A 1 141 ? -26.778 9.731 10.277 1.00 65.12 141 HIS A C 1
ATOM 1122 O O . HIS A 1 141 ? -27.583 10.195 11.080 1.00 65.12 141 HIS A O 1
ATOM 1128 N N . LEU A 1 142 ? -27.172 9.066 9.181 1.00 65.00 142 LEU A N 1
ATOM 1129 C CA . LEU A 1 142 ? -28.591 8.842 8.869 1.00 65.00 142 LEU A CA 1
ATOM 1130 C C . LEU A 1 142 ? -29.303 7.989 9.929 1.00 65.00 142 LEU A C 1
ATOM 1132 O O . LEU A 1 142 ? -30.438 8.285 10.287 1.00 65.00 142 LEU A O 1
ATOM 1136 N N . THR A 1 143 ? -28.648 6.952 10.460 1.00 54.81 143 THR A N 1
ATOM 1137 C CA . THR A 1 143 ? -29.248 6.088 11.494 1.00 54.81 143 THR A CA 1
ATOM 1138 C C . THR A 1 143 ? -29.417 6.781 12.847 1.00 54.81 143 THR A C 1
ATOM 1140 O O . THR A 1 143 ? -30.300 6.404 13.609 1.00 54.81 143 THR A O 1
ATOM 1143 N N . VAL A 1 144 ? -28.622 7.815 13.142 1.00 58.84 144 VAL A N 1
ATOM 1144 C CA . VAL A 1 144 ? -28.756 8.619 14.372 1.00 58.84 144 VAL A CA 1
ATOM 1145 C C . VAL A 1 144 ? -29.892 9.653 14.254 1.00 58.84 144 VAL A C 1
ATOM 1147 O O . VAL A 1 144 ? -30.405 10.120 15.267 1.00 58.84 144 VAL A O 1
ATOM 1150 N N . GLY A 1 145 ? -30.338 9.979 13.034 1.00 49.09 145 GLY A N 1
ATOM 1151 C CA . GLY A 1 145 ? -31.381 10.979 12.778 1.00 49.09 145 GLY A CA 1
ATOM 1152 C C . GLY A 1 145 ? -32.833 10.508 12.942 1.00 49.09 145 GLY A C 1
ATOM 1153 O O . GLY A 1 145 ? -33.726 11.348 12.898 1.00 49.09 145 GLY A O 1
ATOM 1154 N N . LEU A 1 146 ? -33.094 9.206 13.127 1.00 47.59 146 LEU A N 1
ATOM 1155 C CA . LEU A 1 146 ? -34.452 8.626 13.076 1.00 47.59 146 LEU A CA 1
ATOM 1156 C C . LEU A 1 146 ? -34.915 7.932 14.372 1.00 47.59 146 LEU A C 1
ATOM 1158 O O . LEU A 1 146 ? -35.798 7.078 14.344 1.00 47.59 146 LEU A O 1
ATOM 1162 N N . VAL A 1 147 ? -34.342 8.305 15.517 1.00 51.66 147 VAL A N 1
ATOM 1163 C CA . VAL A 1 147 ? -34.799 7.859 16.845 1.00 51.66 147 VAL A CA 1
ATOM 1164 C C . VAL A 1 147 ? -35.365 9.071 17.598 1.00 51.66 147 VAL A C 1
ATOM 1166 O O . VAL A 1 147 ? -34.713 10.118 17.587 1.00 51.66 147 VAL A O 1
ATOM 1169 N N . PRO A 1 148 ? -36.538 8.985 18.262 1.00 45.09 148 PRO A N 1
ATOM 1170 C CA . PRO A 1 148 ? -37.087 10.099 19.032 1.00 45.09 148 PRO A CA 1
ATOM 1171 C C . PRO A 1 148 ? -36.080 10.541 20.105 1.00 45.09 148 PRO A C 1
ATOM 1173 O O . PRO A 1 148 ? -35.778 9.808 21.047 1.00 45.09 148 PRO A O 1
ATOM 1176 N N . GLN A 1 149 ? -35.537 11.745 19.923 1.00 47.50 149 GLN A N 1
ATOM 1177 C CA . GLN A 1 149 ? -34.374 12.319 20.616 1.00 47.50 149 GLN A CA 1
ATOM 1178 C C . GLN A 1 149 ? -34.512 12.476 22.141 1.00 47.50 149 GLN A C 1
ATOM 1180 O O . GLN A 1 149 ? -33.521 12.779 22.799 1.00 47.50 149 GLN A O 1
ATOM 1185 N N . LEU A 1 150 ? -35.702 12.296 22.717 1.00 47.19 150 LEU A N 1
ATOM 1186 C CA . LEU A 1 150 ? -35.951 12.640 24.119 1.00 47.19 150 LEU A CA 1
ATOM 1187 C C . LEU A 1 150 ? -35.700 11.474 25.092 1.00 47.19 150 LEU A C 1
ATOM 1189 O O . LEU A 1 150 ? -35.041 11.668 26.106 1.00 47.19 150 LEU A O 1
ATOM 1193 N N . SER A 1 151 ? -36.119 10.249 24.753 1.00 51.16 151 SER A N 1
ATOM 1194 C CA . SER A 1 151 ? -36.089 9.107 25.692 1.00 51.16 151 SER A CA 1
ATOM 1195 C C . SER A 1 151 ? -34.675 8.597 26.021 1.00 51.16 151 SER A C 1
ATOM 1197 O O . SER A 1 151 ? -34.409 8.111 27.120 1.00 51.16 151 SER A O 1
ATOM 1199 N N . TRP A 1 152 ? -33.732 8.721 25.084 1.00 52.34 152 TRP A N 1
ATOM 1200 C CA . TRP A 1 152 ? -32.375 8.188 25.255 1.00 52.34 152 TRP A CA 1
ATOM 1201 C C . TRP A 1 152 ? -31.422 9.142 25.971 1.00 52.34 152 TRP A C 1
ATOM 1203 O O . TRP A 1 152 ? -30.391 8.699 26.472 1.00 52.34 152 TRP A O 1
ATOM 1213 N N . ARG A 1 153 ? -31.748 10.439 26.040 1.00 56.28 153 ARG A N 1
ATOM 1214 C CA . ARG A 1 153 ? -30.872 11.445 26.656 1.00 56.28 153 ARG A CA 1
ATOM 1215 C C . ARG A 1 153 ? -30.728 11.217 28.159 1.00 56.28 153 ARG A C 1
ATOM 1217 O O . ARG A 1 153 ? -29.600 11.114 28.627 1.00 56.28 153 ARG A O 1
ATOM 1224 N N . GLY A 1 154 ? -31.834 11.042 28.886 1.00 63.59 154 GLY A N 1
ATOM 1225 C CA . GLY A 1 154 ? -31.803 10.801 30.336 1.00 63.59 154 GLY A CA 1
ATOM 1226 C C . GLY A 1 154 ? -31.067 9.508 30.704 1.00 63.59 154 GLY A C 1
ATOM 1227 O O . GLY A 1 154 ? -30.170 9.510 31.546 1.00 63.59 154 GLY A O 1
ATOM 1228 N N . LYS A 1 155 ? -31.357 8.412 29.990 1.00 65.62 155 LYS A N 1
ATOM 1229 C CA . LYS A 1 155 ? -30.692 7.111 30.199 1.00 65.62 155 LYS A CA 1
ATOM 1230 C C . LYS A 1 155 ? -29.194 7.146 29.879 1.00 65.62 155 LYS A C 1
ATOM 1232 O O . LYS A 1 155 ? -28.399 6.589 30.630 1.00 65.62 155 LYS A O 1
ATOM 1237 N N . ALA A 1 156 ? -28.791 7.818 28.799 1.00 67.25 156 ALA A N 1
ATOM 1238 C CA . ALA A 1 156 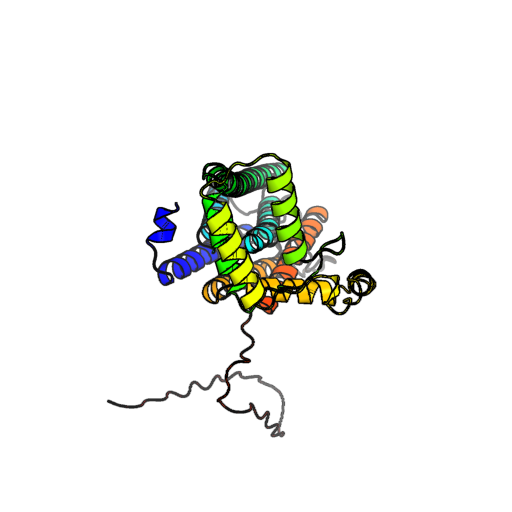? -27.379 7.962 28.445 1.00 67.25 156 ALA A CA 1
ATOM 1239 C C . ALA A 1 156 ? -26.607 8.812 29.466 1.00 67.25 156 ALA A C 1
ATOM 1241 O O . ALA A 1 156 ? -25.476 8.475 29.808 1.00 67.25 156 ALA A O 1
ATOM 1242 N N . VAL A 1 157 ? -27.220 9.881 29.983 1.00 69.00 157 VAL A N 1
ATOM 1243 C CA . VAL A 1 157 ? -26.626 10.727 31.028 1.00 69.00 157 VAL A CA 1
ATOM 1244 C C . VAL A 1 157 ? -26.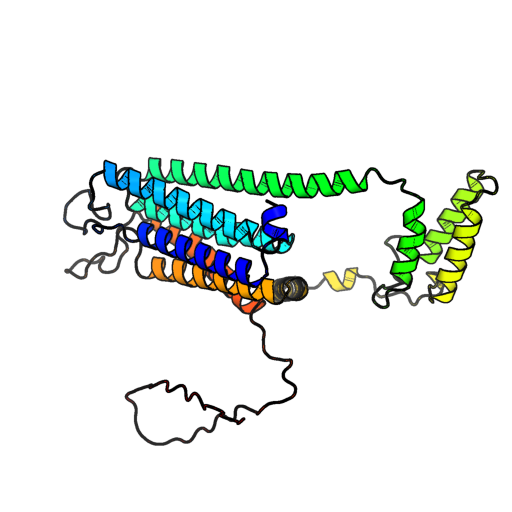391 9.931 32.313 1.00 69.00 157 VAL A C 1
ATOM 1246 O O . VAL A 1 157 ? -25.300 10.020 32.871 1.00 69.00 157 VAL A O 1
ATOM 1249 N N . ARG A 1 158 ? -27.344 9.092 32.746 1.00 69.69 158 ARG A N 1
ATOM 1250 C CA . ARG A 1 158 ? -27.156 8.219 33.923 1.00 69.69 158 ARG A CA 1
ATOM 1251 C C . ARG A 1 158 ? -25.970 7.264 33.758 1.00 69.69 158 ARG A C 1
ATOM 1253 O O . ARG A 1 158 ? -25.096 7.235 34.618 1.00 69.69 158 ARG A O 1
ATOM 1260 N N . LEU A 1 159 ? -25.870 6.577 32.617 1.00 72.31 159 LEU A N 1
ATOM 1261 C CA . LEU A 1 159 ? -24.745 5.674 32.322 1.00 72.31 159 LEU A CA 1
ATOM 1262 C C . LEU A 1 159 ? -23.391 6.401 32.267 1.00 72.31 159 LEU A C 1
ATOM 1264 O O . LEU A 1 159 ? -22.368 5.866 32.693 1.00 72.31 159 LEU A O 1
ATOM 1268 N N . LEU A 1 160 ? -23.366 7.635 31.757 1.00 70.31 160 LEU A N 1
ATOM 1269 C CA . LEU A 1 160 ? -22.160 8.464 31.749 1.00 70.31 160 LEU A CA 1
ATOM 1270 C C . LEU A 1 160 ? -21.767 8.915 33.159 1.00 70.31 160 LEU A C 1
ATOM 1272 O O . LEU A 1 160 ? -20.580 8.947 33.476 1.00 70.31 160 LEU A O 1
ATOM 1276 N N . LEU A 1 161 ? -22.737 9.232 34.018 1.00 69.94 161 LEU A N 1
ATOM 1277 C CA . LEU A 1 161 ? -22.479 9.605 35.409 1.00 69.94 161 LEU A CA 1
ATOM 1278 C C . LEU A 1 161 ? -21.992 8.416 36.246 1.00 69.94 161 LEU A C 1
ATOM 1280 O O . LEU A 1 161 ? -21.182 8.618 37.151 1.00 69.94 161 LEU A O 1
ATOM 1284 N N . GLU A 1 162 ? -22.390 7.188 35.914 1.00 72.56 162 GLU A N 1
ATOM 1285 C CA . GLU A 1 162 ? -21.865 5.961 36.530 1.00 72.56 162 GLU A CA 1
ATOM 1286 C C . GLU A 1 162 ? -20.411 5.656 36.118 1.00 72.56 162 GLU A C 1
ATOM 1288 O O . GLU A 1 162 ? -19.644 5.070 36.889 1.00 72.56 162 GLU A O 1
ATOM 1293 N N . CYS A 1 163 ? -19.966 6.123 34.947 1.00 66.50 163 CYS A N 1
ATOM 1294 C CA . CYS A 1 163 ? -18.586 5.953 34.500 1.00 66.50 163 CYS A CA 1
ATOM 1295 C C . CYS A 1 163 ? -17.591 6.727 35.392 1.00 66.50 163 CYS A C 1
ATOM 1297 O O . CYS A 1 163 ? -17.524 7.956 35.368 1.00 66.50 163 CYS A O 1
ATOM 1299 N N . ARG A 1 164 ? -16.712 6.013 36.117 1.00 60.69 164 ARG A N 1
ATOM 1300 C CA . ARG A 1 164 ? -15.652 6.608 36.971 1.00 60.69 164 ARG A CA 1
ATOM 1301 C C . ARG A 1 164 ? -14.655 7.524 36.242 1.00 60.69 164 ARG A C 1
ATOM 1303 O O . ARG A 1 164 ? -13.958 8.285 36.904 1.00 60.69 164 ARG A O 1
ATOM 1310 N N . LEU A 1 165 ? -14.565 7.445 34.915 1.00 56.25 165 LEU A N 1
ATOM 1311 C CA . LEU A 1 165 ? -13.621 8.223 34.102 1.00 56.25 165 LEU A CA 1
ATOM 1312 C C . LEU A 1 165 ? -14.158 9.598 33.676 1.00 56.25 165 LEU A C 1
ATOM 1314 O O . LEU A 1 165 ? -13.398 10.410 33.146 1.00 56.25 165 LEU A O 1
ATOM 1318 N N . VAL A 1 166 ? -15.450 9.865 33.878 1.00 67.69 166 VAL A N 1
ATOM 1319 C CA . VAL A 1 166 ? -16.071 11.124 33.460 1.00 67.69 166 VAL A CA 1
ATOM 1320 C C . VAL A 1 166 ? -15.781 12.209 34.494 1.00 67.69 166 VAL A C 1
ATOM 1322 O O . VAL A 1 166 ? -16.073 12.064 35.682 1.00 67.69 166 VAL A O 1
ATOM 1325 N N . LYS A 1 167 ? -15.208 13.327 34.040 1.00 69.38 167 LYS A N 1
ATOM 1326 C CA . LYS A 1 167 ? -15.015 14.521 34.867 1.00 69.38 167 LYS A CA 1
ATOM 1327 C C . LYS A 1 167 ? -16.346 15.249 35.028 1.00 69.38 167 LYS A C 1
ATOM 1329 O O . LYS A 1 167 ? -16.770 15.995 34.154 1.00 69.38 167 LYS A O 1
ATOM 1334 N N . ARG A 1 168 ? -17.012 15.002 36.154 1.00 70.25 168 ARG A N 1
ATOM 1335 C CA . ARG A 1 168 ? -18.384 15.465 36.426 1.00 70.25 168 ARG A CA 1
ATOM 1336 C C . ARG A 1 168 ? -18.517 16.968 36.715 1.00 70.25 168 ARG A C 1
ATOM 1338 O O . ARG A 1 168 ? -19.612 17.502 36.601 1.00 70.25 168 ARG A O 1
ATOM 1345 N N . ASN A 1 169 ? -17.416 17.627 37.086 1.00 72.88 169 ASN A N 1
ATOM 1346 C CA . ASN A 1 169 ? -17.397 19.002 37.607 1.00 72.88 169 ASN A CA 1
ATOM 1347 C C . ASN A 1 169 ? -16.570 19.969 36.743 1.00 72.88 169 ASN A C 1
ATOM 1349 O O . ASN A 1 169 ? -16.172 21.028 37.223 1.00 72.88 169 ASN A O 1
ATOM 1353 N N . ASP A 1 170 ? -16.280 19.601 35.493 1.00 72.19 170 ASP A N 1
ATOM 1354 C CA . ASP A 1 170 ? -15.640 20.525 34.557 1.00 72.19 170 ASP A CA 1
ATOM 1355 C C . ASP A 1 170 ? -16.648 21.613 34.147 1.00 72.19 170 ASP A C 1
ATOM 1357 O O . ASP A 1 170 ? -17.831 21.341 33.921 1.00 72.19 170 ASP A O 1
ATOM 1361 N N . VAL A 1 171 ? -16.172 22.855 34.070 1.00 71.94 171 VAL A N 1
ATOM 1362 C CA . VAL A 1 171 ? -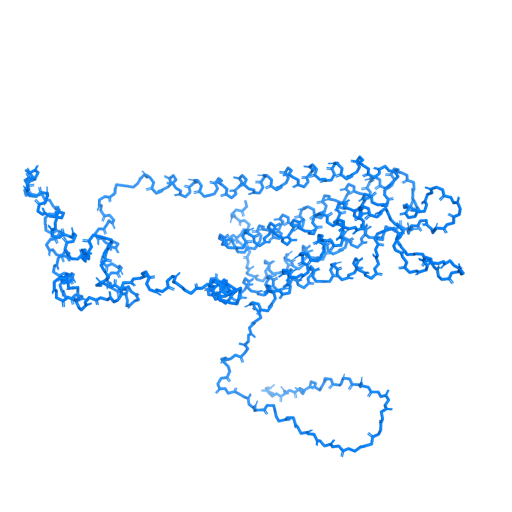16.965 24.015 33.647 1.00 71.94 171 VAL A CA 1
ATOM 1363 C C . VAL A 1 171 ? -16.880 24.200 32.132 1.00 71.94 171 VAL A C 1
ATOM 1365 O O . VAL A 1 171 ? -15.835 23.954 31.524 1.00 71.94 171 VAL A O 1
ATOM 1368 N N . ASN A 1 172 ? -17.974 24.632 31.505 1.00 69.69 172 ASN A N 1
ATOM 1369 C CA . ASN A 1 172 ? -17.988 24.979 30.083 1.00 69.69 172 ASN A CA 1
ATOM 1370 C C . ASN A 1 172 ? -17.332 26.360 29.827 1.00 69.69 172 ASN A C 1
ATOM 1372 O O . ASN A 1 172 ? -16.876 27.034 30.751 1.00 69.69 172 ASN A O 1
ATOM 1376 N N . GLY A 1 173 ? -17.299 26.806 28.564 1.00 64.62 173 GLY A N 1
ATOM 1377 C CA . GLY A 1 173 ? -16.766 28.129 28.191 1.00 64.62 173 GLY A CA 1
ATOM 1378 C C . GLY A 1 173 ? -17.500 29.322 28.823 1.00 64.62 173 GLY A C 1
ATOM 1379 O O . GLY A 1 173 ? -16.916 30.397 28.929 1.00 64.62 173 GLY A O 1
ATOM 1380 N N . ASP A 1 174 ? -18.728 29.110 29.301 1.00 67.50 174 ASP A N 1
ATOM 1381 C CA . ASP A 1 174 ? -19.558 30.095 30.004 1.00 67.50 174 ASP A CA 1
ATOM 1382 C C . ASP A 1 174 ? -19.410 30.008 31.537 1.00 67.50 174 ASP A C 1
ATOM 1384 O O . ASP A 1 174 ? -20.072 30.739 32.271 1.00 67.50 174 ASP A O 1
ATOM 1388 N N . GLY A 1 175 ? -18.547 29.118 32.043 1.00 72.19 175 GLY A N 1
ATOM 1389 C CA . GLY A 1 175 ? -18.302 28.930 33.473 1.00 72.19 175 GLY A CA 1
ATOM 1390 C C . GLY A 1 175 ? -19.358 28.104 34.216 1.00 72.19 175 GLY A C 1
ATOM 1391 O O . GLY A 1 175 ? -19.352 28.117 35.442 1.00 72.19 175 GLY A O 1
ATOM 1392 N N . LEU A 1 176 ? -20.239 27.392 33.510 1.00 75.25 176 LEU A N 1
ATOM 1393 C CA . LEU A 1 176 ? -21.313 26.578 34.093 1.00 75.25 176 LEU A CA 1
ATOM 1394 C C . LEU A 1 176 ? -20.895 25.105 34.200 1.00 75.25 176 LEU A C 1
ATOM 1396 O O . LEU A 1 176 ? -20.303 24.569 33.257 1.00 75.25 176 LEU A O 1
ATOM 1400 N N . THR A 1 177 ? -21.219 24.431 35.309 1.00 79.25 177 THR A N 1
ATOM 1401 C CA . THR A 1 177 ? -21.070 22.967 35.412 1.00 79.25 177 THR A CA 1
ATOM 1402 C C . THR A 1 177 ? -22.282 22.242 34.830 1.00 79.25 177 THR A C 1
ATOM 1404 O O . THR A 1 177 ? -23.312 22.837 34.509 1.00 79.25 177 THR A O 1
ATOM 1407 N N . PHE A 1 178 ? -22.171 20.919 34.693 1.00 76.50 178 PHE A N 1
ATOM 1408 C CA . PHE A 1 178 ? -23.275 20.070 34.244 1.00 76.50 178 PHE A CA 1
ATOM 1409 C C . PHE A 1 178 ? -24.560 20.274 35.072 1.00 76.50 178 PHE A C 1
ATOM 1411 O O . PHE A 1 178 ? -25.647 20.324 34.498 1.00 76.50 178 PHE A O 1
ATOM 1418 N N . LEU A 1 179 ? -24.430 20.452 36.392 1.00 77.31 179 LEU A N 1
ATOM 1419 C CA . LEU A 1 179 ? -25.557 20.688 37.298 1.00 77.31 179 LEU A CA 1
ATOM 1420 C C . LEU A 1 179 ? -26.218 22.054 37.048 1.00 77.31 179 LEU A C 1
ATOM 1422 O O . LEU A 1 179 ? -27.441 22.131 36.954 1.00 77.31 179 LEU A O 1
ATOM 1426 N N . ASP A 1 180 ? -25.417 23.105 36.845 1.00 76.06 180 ASP A N 1
ATOM 1427 C CA . ASP A 1 180 ? -25.928 24.454 36.562 1.00 76.06 180 ASP A CA 1
ATOM 1428 C C . ASP A 1 180 ? -26.701 24.496 35.230 1.00 76.06 180 ASP A C 1
ATOM 1430 O O . ASP A 1 180 ? -27.730 25.159 35.102 1.00 76.06 180 ASP A O 1
ATOM 1434 N N . ILE A 1 181 ? -26.223 23.756 34.223 1.00 77.69 181 ILE A N 1
ATOM 1435 C CA . ILE A 1 181 ? -26.883 23.642 32.914 1.00 77.69 181 ILE A CA 1
ATOM 1436 C C . ILE A 1 181 ? -28.194 22.855 33.026 1.00 77.69 181 ILE A C 1
ATOM 1438 O O . ILE A 1 181 ? -29.170 23.215 32.364 1.00 77.69 181 ILE A O 1
ATOM 1442 N N . LEU A 1 182 ? -28.224 21.790 33.836 1.00 74.25 182 LEU A N 1
ATOM 1443 C CA . LEU A 1 182 ? -29.423 20.981 34.059 1.00 74.25 182 LEU A CA 1
ATOM 1444 C C . LEU A 1 182 ? -30.540 21.840 34.668 1.00 74.25 182 LEU A C 1
ATOM 1446 O O . LEU A 1 182 ? -31.610 21.949 34.070 1.00 74.25 182 LEU A O 1
ATOM 1450 N N . ARG A 1 183 ? -30.244 22.539 35.773 1.00 74.81 183 ARG A N 1
ATOM 1451 C CA . ARG A 1 183 ? -31.205 23.408 36.470 1.00 74.81 183 ARG A CA 1
ATOM 1452 C C . ARG A 1 183 ? -31.694 24.549 35.578 1.00 74.81 183 ARG A C 1
ATOM 1454 O O . ARG A 1 183 ? -32.891 24.771 35.457 1.00 74.81 183 ARG A O 1
ATOM 1461 N N . ARG A 1 184 ? -30.791 25.193 34.831 1.00 76.94 184 ARG A N 1
ATOM 1462 C CA . ARG A 1 184 ? -31.154 26.268 33.889 1.00 76.94 184 ARG A CA 1
ATOM 1463 C C . ARG A 1 184 ? -32.063 25.798 32.748 1.00 76.94 184 ARG A C 1
ATOM 1465 O O . ARG A 1 184 ? -32.835 26.580 32.192 1.00 76.94 184 ARG A O 1
ATOM 1472 N N . ASN A 1 185 ? -31.933 24.543 32.324 1.00 71.94 185 ASN A N 1
ATOM 1473 C CA . ASN A 1 185 ? -32.812 23.973 31.304 1.00 71.94 185 ASN A CA 1
ATOM 1474 C C . ASN A 1 185 ? -34.181 23.599 31.875 1.00 71.94 185 ASN A C 1
ATOM 1476 O O . ASN A 1 185 ? -35.164 23.734 31.151 1.00 71.94 185 ASN A O 1
ATOM 1480 N N . GLN A 1 186 ? -34.234 23.170 33.136 1.00 70.38 186 GLN A N 1
ATOM 1481 C CA . GLN A 1 186 ? -35.470 22.903 33.865 1.00 70.38 186 GLN A CA 1
ATOM 1482 C C . GLN A 1 186 ? -36.263 24.197 34.097 1.00 70.38 186 GLN A C 1
ATOM 1484 O O . GLN A 1 186 ? -37.412 24.278 33.676 1.00 70.38 186 GLN A O 1
ATOM 1489 N N . GLU A 1 187 ? -35.610 25.254 34.589 1.00 70.62 187 GLU A N 1
ATOM 1490 C CA . GLU A 1 187 ? -36.200 26.593 34.753 1.00 70.62 187 GLU A CA 1
ATOM 1491 C C . GLU A 1 187 ? -36.778 27.124 33.431 1.00 70.62 187 GLU A C 1
ATOM 1493 O O . GLU A 1 187 ? -37.930 27.546 33.362 1.00 70.62 187 GLU A O 1
ATOM 1498 N N . ARG A 1 188 ? -36.029 27.009 32.322 1.00 70.81 188 ARG A N 1
ATOM 1499 C CA . ARG A 1 188 ? -36.539 27.401 30.994 1.00 70.81 188 ARG A CA 1
ATOM 1500 C C . ARG A 1 188 ? -37.734 26.579 30.519 1.00 70.81 188 ARG A C 1
ATOM 1502 O O . ARG A 1 188 ? -38.470 27.031 29.643 1.00 70.81 188 ARG A O 1
ATOM 1509 N N . ARG A 1 189 ? -37.897 25.360 31.024 1.00 65.25 189 ARG A N 1
ATOM 1510 C CA . ARG A 1 189 ? -39.015 24.475 30.690 1.00 65.25 189 ARG A CA 1
ATOM 1511 C C . ARG A 1 189 ? -40.263 24.840 31.484 1.00 65.25 189 ARG A C 1
ATOM 1513 O O . ARG A 1 189 ? -41.351 24.854 30.912 1.00 65.25 189 ARG A O 1
ATOM 1520 N N . GLU A 1 190 ? -40.077 25.180 32.754 1.00 65.69 190 GLU A N 1
ATOM 1521 C CA . GLU A 1 190 ? -41.119 25.681 33.651 1.00 65.69 190 GLU A CA 1
ATOM 1522 C C . GLU A 1 190 ? -41.646 27.044 33.163 1.00 65.69 190 GLU A C 1
ATOM 1524 O O . GLU A 1 190 ? -42.855 27.243 33.049 1.00 65.69 190 GLU A O 1
ATOM 1529 N N . GLU A 1 191 ? -40.755 27.944 32.732 1.00 67.38 191 GLU A N 1
ATOM 1530 C CA . GLU A 1 191 ? -41.119 29.244 32.144 1.00 67.38 191 GLU A CA 1
ATOM 1531 C C . GLU A 1 191 ? -41.843 29.126 30.790 1.00 67.38 191 GLU A C 1
ATOM 1533 O O . GLU A 1 191 ? -42.664 29.976 30.442 1.00 67.38 191 GLU A O 1
ATOM 1538 N N . ALA A 1 192 ? -41.574 28.068 30.017 1.00 67.12 192 ALA A N 1
ATOM 1539 C CA . ALA A 1 192 ? -42.203 27.826 28.716 1.00 67.12 192 ALA A CA 1
ATOM 1540 C C . ALA A 1 192 ? -43.635 27.252 28.808 1.00 67.12 192 ALA A C 1
ATOM 1542 O O . ALA A 1 192 ? -44.221 26.909 27.778 1.00 67.12 192 ALA A O 1
ATOM 1543 N N . GLY A 1 193 ? -44.213 27.158 30.011 1.00 59.19 193 GLY A N 1
ATOM 1544 C CA . GLY A 1 193 ? -45.610 26.766 30.219 1.00 59.19 193 GLY A CA 1
ATOM 1545 C C . GLY A 1 193 ? -45.882 25.266 30.078 1.00 59.19 193 GLY A C 1
ATOM 1546 O O . GLY A 1 193 ? -46.995 24.878 29.720 1.00 59.19 193 GLY A O 1
ATOM 1547 N N . GLY A 1 194 ? -44.888 24.410 30.333 1.00 55.72 194 GLY A N 1
ATOM 1548 C CA . GLY A 1 194 ? -45.084 22.961 30.354 1.00 55.72 194 GLY A CA 1
ATOM 1549 C C . GLY A 1 194 ? -45.997 22.543 31.507 1.00 55.72 194 GLY A C 1
ATOM 1550 O O . GLY A 1 194 ? -45.609 22.633 32.662 1.00 55.72 194 GLY A O 1
ATOM 1551 N N . SER A 1 195 ? -47.217 22.089 31.209 1.00 46.59 195 SER A N 1
ATOM 1552 C CA . SER A 1 195 ? -48.020 21.354 32.191 1.00 46.59 195 SER A CA 1
ATOM 1553 C C . SER A 1 195 ? -47.334 20.043 32.563 1.00 46.59 195 SER A C 1
ATOM 1555 O O . SER A 1 195 ? -46.851 19.336 31.677 1.00 46.59 195 SER A O 1
ATOM 1557 N N . GLN A 1 196 ? -47.403 19.735 33.859 1.00 50.28 196 GLN A N 1
ATOM 1558 C CA . GLN A 1 196 ? -47.072 18.485 34.542 1.00 50.28 196 GLN A CA 1
ATOM 1559 C C . GLN A 1 196 ? -47.225 17.259 33.631 1.00 50.28 196 GLN A C 1
ATOM 1561 O O . GLN A 1 196 ? -48.308 16.696 33.454 1.00 50.28 196 GLN A O 1
ATOM 1566 N N . GLY A 1 197 ? -46.128 16.907 32.967 1.00 53.12 197 GLY A N 1
ATOM 1567 C CA . GLY A 1 197 ? -46.046 15.816 32.005 1.00 53.12 197 GLY A CA 1
ATOM 1568 C C . GLY A 1 197 ? -45.085 14.727 32.488 1.00 53.12 197 GLY A C 1
ATOM 1569 O O . GLY A 1 197 ? -44.297 14.970 33.400 1.00 53.12 197 GLY A O 1
ATOM 1570 N N . PRO A 1 198 ? -45.057 13.549 31.836 1.00 48.88 198 PRO A N 1
ATOM 1571 C CA . PRO A 1 198 ? -44.274 12.379 32.270 1.00 48.88 198 PRO A CA 1
ATOM 1572 C C . PRO A 1 198 ? -42.752 12.598 32.366 1.00 48.88 198 PRO A C 1
ATOM 1574 O O . PRO A 1 198 ? -42.034 11.713 32.810 1.00 48.88 198 PRO A O 1
ATOM 1577 N N . GLY A 1 199 ? -42.247 13.741 31.891 1.00 54.97 199 GLY A N 1
ATOM 1578 C CA . GLY A 1 199 ? -40.827 14.089 31.913 1.00 54.97 199 GLY A CA 1
ATOM 1579 C C . GLY A 1 199 ? -40.358 14.810 33.179 1.00 54.97 199 GLY A C 1
ATOM 1580 O O . GLY A 1 199 ? -39.158 14.834 33.408 1.00 54.97 199 GLY A O 1
ATOM 1581 N N . GLU A 1 200 ? -41.254 15.378 33.996 1.00 55.22 200 GLU A N 1
ATOM 1582 C CA . GLU A 1 200 ? -40.862 16.041 35.256 1.00 55.22 200 GLU A CA 1
ATOM 1583 C C . GLU A 1 200 ? -40.410 15.028 36.314 1.00 55.22 200 GLU A C 1
ATOM 1585 O O . GLU A 1 200 ? -39.443 15.264 37.029 1.00 55.22 200 GLU A O 1
ATOM 1590 N N . GLU A 1 201 ? -41.058 13.863 36.370 1.00 56.56 201 GLU A N 1
ATOM 1591 C CA . GLU A 1 201 ? -40.700 12.786 37.299 1.00 56.56 201 GLU A CA 1
ATOM 1592 C C . GLU A 1 201 ? -39.338 12.158 36.940 1.00 56.56 201 GLU A C 1
ATOM 1594 O O . GLU A 1 201 ? -38.528 11.869 37.821 1.00 56.56 201 GLU A O 1
ATOM 1599 N N . GLU A 1 202 ? -39.033 12.026 35.640 1.00 61.03 202 GLU A N 1
ATOM 1600 C CA . GLU A 1 202 ? -37.718 11.574 35.161 1.00 61.03 202 GLU A CA 1
ATOM 1601 C C . GLU A 1 202 ? -36.605 12.613 35.398 1.00 61.03 202 GLU A C 1
ATOM 1603 O O . GLU A 1 202 ? -35.476 12.214 35.705 1.00 61.03 202 GLU A O 1
ATOM 1608 N N . ASP A 1 203 ? -36.904 13.914 35.267 1.00 61.88 203 ASP A N 1
ATOM 1609 C CA . ASP A 1 203 ? -35.955 15.013 35.514 1.00 61.88 203 ASP A CA 1
ATOM 1610 C C . ASP A 1 203 ? -35.643 15.156 37.019 1.00 61.88 203 ASP A C 1
ATOM 1612 O O . ASP A 1 203 ? -34.473 15.296 37.379 1.00 61.88 203 ASP A O 1
ATOM 1616 N N . LEU A 1 204 ? -36.638 15.006 37.906 1.00 65.38 204 LEU A N 1
ATOM 1617 C CA . LEU A 1 204 ? -36.445 14.991 39.367 1.00 65.38 204 LEU A CA 1
ATOM 1618 C C . LEU A 1 204 ? -35.610 13.787 39.833 1.00 65.38 204 LEU A C 1
ATOM 1620 O O . LEU A 1 204 ? -34.688 13.933 40.638 1.00 65.38 204 LEU A O 1
ATOM 1624 N N . ASP A 1 205 ? -35.880 12.594 39.295 1.00 71.88 205 ASP A N 1
ATOM 1625 C CA . ASP A 1 205 ? -35.078 11.398 39.582 1.00 71.88 205 ASP A CA 1
ATOM 1626 C C . ASP A 1 205 ? -33.651 11.531 39.003 1.00 71.88 205 ASP A C 1
ATOM 1628 O O . ASP A 1 205 ? -32.672 11.075 39.596 1.00 71.88 205 ASP A O 1
ATOM 1632 N N . LEU A 1 206 ? -33.486 12.223 37.868 1.00 72.06 206 LEU A N 1
ATOM 1633 C CA . LEU A 1 206 ? -32.168 12.522 37.308 1.00 72.06 206 LEU A CA 1
ATOM 1634 C C . LEU A 1 206 ? -31.387 13.526 38.169 1.00 72.06 206 LEU A C 1
ATOM 1636 O O . LEU A 1 206 ? -30.198 13.304 38.397 1.00 72.06 206 LEU A O 1
ATOM 1640 N N . GLU A 1 207 ? -32.022 14.586 38.672 1.00 71.88 207 GLU A N 1
ATOM 1641 C CA . GLU A 1 207 ? -31.382 15.549 39.576 1.00 71.88 207 GLU A CA 1
ATOM 1642 C C . GLU A 1 207 ? -30.921 14.855 40.866 1.00 71.88 207 GLU A C 1
ATOM 1644 O O . GLU A 1 207 ? -29.768 15.011 41.279 1.00 71.88 207 GLU A O 1
ATOM 1649 N N . GLN A 1 208 ? -31.754 13.981 41.441 1.00 74.06 208 GLN A N 1
ATOM 1650 C CA . GLN A 1 208 ? -31.390 13.199 42.623 1.00 74.06 208 GLN A CA 1
ATOM 1651 C C . GLN A 1 208 ? -30.179 12.282 42.367 1.00 74.06 208 GLN A C 1
ATOM 1653 O O . GLN A 1 208 ? -29.271 12.194 43.200 1.00 74.06 208 GLN A O 1
ATOM 1658 N N . VAL A 1 209 ? -30.113 11.628 41.201 1.00 74.81 209 VAL A N 1
ATOM 1659 C CA . VAL A 1 209 ? -28.956 10.809 40.789 1.00 74.81 209 VAL A CA 1
ATOM 1660 C C . VAL A 1 209 ? -27.698 11.666 40.595 1.00 74.81 209 VAL A C 1
ATOM 1662 O O . VAL A 1 209 ? -26.595 11.253 40.964 1.00 74.81 209 VAL A O 1
ATOM 1665 N N . VAL A 1 210 ? -27.833 12.878 40.059 1.00 73.75 210 VAL A N 1
ATOM 1666 C CA . VAL A 1 210 ? -26.723 13.821 39.846 1.00 73.75 210 VAL A CA 1
ATOM 1667 C C . VAL A 1 210 ? -26.152 14.322 41.176 1.00 73.75 210 VAL A C 1
ATOM 1669 O O . VAL A 1 210 ? -24.932 14.325 41.364 1.00 73.75 210 VAL A O 1
ATOM 1672 N N . VAL A 1 211 ? -27.011 14.669 42.136 1.00 73.00 211 VAL A N 1
ATOM 1673 C CA . VAL A 1 211 ? -26.592 15.077 43.488 1.00 73.00 211 VAL A CA 1
ATOM 1674 C C . VAL A 1 211 ? -25.887 13.921 44.207 1.00 73.00 211 VAL A C 1
ATOM 1676 O O . VAL A 1 211 ? -24.805 14.103 44.769 1.00 73.00 211 VAL A O 1
ATOM 1679 N N . ASN A 1 212 ? -26.426 12.701 44.104 1.00 75.88 212 ASN A N 1
ATOM 1680 C CA . ASN A 1 212 ? -25.845 11.504 44.720 1.00 75.88 212 ASN A CA 1
ATOM 1681 C C . ASN A 1 212 ? -24.494 11.089 44.104 1.00 75.88 212 ASN A C 1
ATOM 1683 O O . ASN A 1 212 ? -23.685 10.438 44.765 1.00 75.88 212 ASN A O 1
ATOM 1687 N N . THR A 1 213 ? -24.215 11.471 42.853 1.00 70.56 213 THR A N 1
ATOM 1688 C CA . THR A 1 213 ? -22.960 11.143 42.146 1.00 70.56 213 THR A CA 1
ATOM 1689 C C . THR A 1 213 ? -21.846 12.182 42.345 1.00 70.56 213 THR A C 1
ATOM 1691 O O . THR A 1 213 ? -20.756 12.041 41.777 1.00 70.56 213 THR A O 1
ATOM 1694 N N . GLY A 1 214 ? -22.066 13.188 43.204 1.00 70.62 214 GLY A N 1
ATOM 1695 C CA . GLY A 1 214 ? -21.050 14.163 43.613 1.00 70.62 214 GLY A CA 1
ATOM 1696 C C . GLY A 1 214 ? -20.812 15.299 42.611 1.00 70.62 214 GLY A C 1
ATOM 1697 O O . GLY A 1 214 ? -19.736 15.914 42.627 1.00 70.62 214 GLY A O 1
ATOM 1698 N N . CYS A 1 215 ? -21.785 15.570 41.734 1.00 71.25 215 CYS A N 1
ATOM 1699 C CA . CYS A 1 215 ? -21.800 16.777 40.912 1.00 71.25 215 CYS A CA 1
ATOM 1700 C C . CYS A 1 215 ? -21.937 18.027 41.792 1.00 71.25 215 CYS A C 1
ATOM 1702 O O . CYS A 1 215 ? -22.700 18.041 42.754 1.00 71.25 215 CYS A O 1
ATOM 1704 N N . LYS A 1 216 ? -21.177 19.074 41.471 1.00 79.25 216 LYS A N 1
ATOM 1705 C CA . LYS A 1 216 ? -21.118 20.323 42.238 1.00 79.25 216 LYS A CA 1
ATOM 1706 C C . LYS A 1 216 ? -21.415 21.528 41.350 1.00 79.25 216 LYS A C 1
ATOM 1708 O O . LYS A 1 216 ? -21.047 21.547 40.175 1.00 79.25 216 LYS A O 1
ATOM 1713 N N . GLU A 1 217 ? -22.055 22.539 41.927 1.00 72.88 217 GLU A N 1
ATOM 1714 C CA . GLU A 1 217 ? -22.295 23.831 41.271 1.00 72.88 217 GLU A CA 1
ATOM 1715 C C . GLU A 1 217 ? -20.970 24.556 41.031 1.00 72.88 217 GLU A C 1
ATOM 1717 O O . GLU A 1 217 ? -20.074 24.478 41.884 1.00 72.88 217 GLU A O 1
ATOM 1722 N N . ALA A 1 218 ? -20.849 25.302 39.927 1.00 62.31 218 ALA A N 1
ATOM 1723 C CA . ALA A 1 218 ? -19.630 26.045 39.591 1.00 62.31 218 ALA A CA 1
ATOM 1724 C C . ALA A 1 218 ? -19.142 26.948 40.735 1.00 62.31 218 ALA A C 1
ATOM 1726 O O . ALA A 1 218 ? -17.937 27.090 40.940 1.00 62.31 218 ALA A O 1
ATOM 1727 N N . ALA A 1 219 ? -20.069 27.506 41.521 1.00 66.44 219 ALA A N 1
ATOM 1728 C CA . ALA A 1 219 ? -19.772 28.358 42.671 1.00 66.44 219 ALA A CA 1
ATOM 1729 C C . ALA A 1 219 ? -19.022 27.632 43.808 1.00 66.44 219 ALA A C 1
ATOM 1731 O O . ALA A 1 219 ? -18.320 28.268 44.592 1.00 66.44 219 ALA A O 1
ATOM 1732 N N . SER A 1 220 ? -19.148 26.305 43.890 1.00 64.94 220 SER A N 1
ATOM 1733 C CA . SER A 1 220 ? -18.566 25.463 44.945 1.00 64.94 220 SER A CA 1
ATOM 1734 C C . SER A 1 220 ? -17.327 24.673 44.498 1.00 64.94 220 SER A C 1
ATOM 1736 O O . SER A 1 220 ? -16.696 23.984 45.308 1.00 64.94 220 SER A O 1
ATOM 1738 N N . VAL A 1 221 ? -16.966 24.752 43.213 1.00 63.12 221 VAL A N 1
ATOM 1739 C CA . VAL A 1 221 ? -15.816 24.048 42.635 1.00 63.12 221 VAL A CA 1
ATOM 1740 C C . VAL A 1 221 ? -14.590 24.973 42.645 1.00 63.12 221 VAL A C 1
ATOM 1742 O O . VAL A 1 221 ? -14.679 26.110 42.181 1.00 63.12 221 VAL A O 1
ATOM 1745 N N . PRO A 1 222 ? -13.418 24.520 43.143 1.00 56.72 222 PRO A N 1
ATOM 1746 C CA . PRO A 1 222 ? -12.182 25.288 43.038 1.00 56.72 222 PRO A CA 1
ATOM 1747 C C . PRO A 1 222 ? -11.919 25.643 41.575 1.00 56.72 222 PRO A C 1
ATOM 1749 O O . PRO A 1 222 ? -11.836 24.752 40.730 1.00 56.72 222 PRO A O 1
ATOM 1752 N N . ARG A 1 223 ? -11.793 26.939 41.275 1.00 53.78 223 ARG A N 1
ATOM 1753 C CA . ARG A 1 223 ? -11.572 27.445 39.915 1.00 53.78 223 ARG A CA 1
ATOM 1754 C C . ARG A 1 223 ? -10.328 26.768 39.329 1.00 53.78 223 ARG A C 1
ATOM 1756 O O . ARG A 1 223 ? -9.205 27.067 39.735 1.00 53.78 223 ARG A O 1
ATOM 1763 N N . SER A 1 224 ? -10.510 25.819 38.411 1.00 52.09 224 SER A N 1
ATOM 1764 C CA . SER A 1 224 ? -9.381 25.148 37.771 1.00 52.09 224 SER A CA 1
ATOM 1765 C C . SER A 1 224 ? -8.626 26.165 36.920 1.00 52.09 224 SER A C 1
ATOM 1767 O O . SER A 1 224 ? -9.251 26.899 36.149 1.00 52.09 224 SER A O 1
ATOM 1769 N N . LYS A 1 225 ? -7.293 26.214 37.058 1.00 44.69 225 LYS A N 1
ATOM 1770 C CA . LYS A 1 225 ? -6.422 27.047 36.215 1.00 44.69 225 LYS A CA 1
ATOM 1771 C C . LYS A 1 225 ? -6.802 26.848 34.748 1.00 44.69 225 LYS A C 1
ATOM 1773 O O . LYS A 1 225 ? -6.895 25.720 34.269 1.00 44.69 225 LYS A O 1
ATOM 1778 N N . ALA A 1 226 ? -7.093 27.954 34.077 1.00 43.31 226 ALA A N 1
ATOM 1779 C CA . ALA A 1 226 ? -7.724 27.947 32.774 1.00 43.31 226 ALA A CA 1
ATOM 1780 C C . ALA A 1 226 ? -6.854 27.238 31.719 1.00 43.31 226 ALA A C 1
ATOM 1782 O O . ALA A 1 226 ? -5.640 27.435 31.649 1.00 43.31 226 ALA A O 1
ATOM 1783 N N . GLN A 1 227 ? -7.501 26.432 30.871 1.00 42.47 227 GLN A N 1
ATOM 1784 C CA . GLN A 1 227 ? -6.884 25.626 29.806 1.00 42.47 227 GLN A CA 1
ATOM 1785 C C . GLN A 1 227 ? -5.976 26.421 28.851 1.00 42.47 227 GLN A C 1
ATOM 1787 O O . GLN A 1 227 ? -5.143 25.817 28.179 1.00 42.47 227 GLN A O 1
ATOM 1792 N N . TYR A 1 228 ? -6.079 27.755 28.812 1.00 44.41 228 TYR A N 1
ATOM 1793 C CA . TYR A 1 228 ? -5.227 28.613 27.986 1.00 44.41 228 TYR A CA 1
ATOM 1794 C C . TYR A 1 228 ? -3.741 28.580 28.391 1.00 44.41 228 TYR A C 1
ATOM 1796 O O . TYR A 1 228 ? -2.887 28.790 27.531 1.00 44.41 228 TYR A O 1
ATOM 1804 N N . GLU A 1 229 ? -3.401 28.266 29.650 1.00 42.62 229 GLU A N 1
ATOM 1805 C CA . GLU A 1 229 ? -1.992 28.149 30.065 1.00 42.62 229 GLU A CA 1
ATOM 1806 C C . GLU A 1 229 ? -1.323 26.860 29.557 1.00 42.62 229 GLU A C 1
ATOM 1808 O O . GLU A 1 229 ? -0.104 26.819 29.404 1.00 42.62 229 GLU A O 1
ATOM 1813 N N . ILE A 1 230 ? -2.100 25.824 29.215 1.00 47.81 230 ILE A N 1
ATOM 1814 C CA . ILE A 1 230 ? -1.572 24.548 28.696 1.00 47.81 230 ILE A CA 1
ATOM 1815 C C . ILE A 1 230 ? -1.189 24.667 27.207 1.00 47.81 230 ILE A C 1
ATOM 1817 O O . ILE A 1 230 ? -0.259 24.003 26.748 1.00 47.81 230 ILE A O 1
ATOM 1821 N N . TYR A 1 231 ? -1.838 25.561 26.453 1.00 45.03 231 TYR A N 1
ATOM 1822 C CA . TYR A 1 231 ? -1.609 25.741 25.010 1.00 45.03 231 TYR A CA 1
ATOM 1823 C C . TYR A 1 231 ? -0.466 26.709 24.652 1.00 45.03 231 TYR A C 1
ATOM 1825 O O . TYR A 1 231 ? -0.237 26.968 23.473 1.00 45.03 231 TYR A O 1
ATOM 1833 N N . LYS A 1 232 ? 0.282 27.227 25.638 1.00 42.00 232 LYS A N 1
ATOM 1834 C CA . LYS A 1 232 ? 1.398 28.166 25.405 1.00 42.00 232 LYS A CA 1
ATOM 1835 C C . LYS A 1 232 ? 2.766 27.489 25.221 1.00 42.00 232 LYS A C 1
ATOM 1837 O O . LYS A 1 232 ? 3.760 28.177 25.009 1.00 42.00 232 LYS A O 1
ATOM 1842 N N . SER A 1 233 ? 2.847 26.159 25.289 1.00 42.53 233 SER A N 1
ATOM 1843 C CA . SER A 1 233 ? 4.081 25.462 24.909 1.00 42.53 233 SER A CA 1
ATOM 1844 C C . SER A 1 233 ? 4.096 25.260 23.389 1.00 42.53 233 SER A C 1
ATOM 1846 O O . SER A 1 233 ? 3.090 24.800 22.841 1.00 42.53 233 SER A O 1
ATOM 1848 N N . PRO A 1 234 ? 5.181 25.618 22.673 1.00 47.50 234 PRO A N 1
ATOM 1849 C CA . PRO A 1 234 ? 5.294 25.259 21.267 1.00 47.50 234 PRO A CA 1
ATOM 1850 C C . PRO A 1 234 ? 5.117 23.744 21.177 1.00 47.50 234 PRO A C 1
ATOM 1852 O O . PRO A 1 234 ? 5.724 23.006 21.953 1.00 47.50 234 PRO A O 1
ATOM 1855 N N . LEU A 1 235 ? 4.239 23.283 20.287 1.00 50.03 235 LEU A N 1
ATOM 1856 C CA . LEU A 1 235 ? 4.064 21.861 20.013 1.00 50.03 235 LEU A CA 1
ATOM 1857 C C . LEU A 1 235 ? 5.395 21.319 19.487 1.00 50.03 235 LEU A C 1
ATOM 1859 O O . LEU A 1 235 ? 5.666 21.350 18.289 1.00 50.03 235 LEU A O 1
ATOM 1863 N N . THR A 1 236 ? 6.256 20.859 20.391 1.00 62.09 236 THR A N 1
ATOM 1864 C CA . THR A 1 236 ? 7.484 20.160 20.046 1.00 62.09 236 THR A CA 1
ATOM 1865 C C . THR A 1 236 ? 7.076 18.960 19.197 1.00 62.09 236 THR A C 1
ATOM 1867 O O . THR A 1 236 ? 6.172 18.215 19.568 1.00 62.09 236 THR A O 1
ATOM 1870 N N . PHE A 1 237 ? 7.724 18.738 18.054 1.00 60.03 237 PHE A N 1
ATOM 1871 C CA . PHE A 1 237 ? 7.471 17.567 17.202 1.00 60.03 237 PHE A CA 1
ATOM 1872 C C . PHE A 1 237 ? 7.380 16.260 18.020 1.00 60.03 237 PHE A C 1
ATOM 1874 O O . PHE A 1 237 ? 6.542 15.405 17.751 1.00 60.03 237 PHE A O 1
ATOM 1881 N N . TRP A 1 238 ? 8.158 16.166 19.104 1.00 54.50 238 TRP A N 1
ATOM 1882 C CA . TRP A 1 238 ? 8.104 15.091 20.092 1.00 54.50 238 TRP A CA 1
ATOM 1883 C C . TRP A 1 238 ? 6.781 14.967 20.866 1.00 54.50 238 TRP A C 1
ATOM 1885 O O . TRP A 1 238 ? 6.319 13.849 21.064 1.00 54.50 238 TRP A O 1
ATOM 1895 N N . THR A 1 239 ? 6.144 16.061 21.303 1.00 67.81 239 THR A N 1
ATOM 1896 C CA . THR A 1 239 ? 4.829 16.020 21.975 1.00 67.81 239 THR A CA 1
ATOM 1897 C C . THR A 1 239 ? 3.697 15.731 20.996 1.00 67.81 239 THR A C 1
ATOM 1899 O O . THR A 1 239 ? 2.747 15.031 21.354 1.00 67.81 239 THR A O 1
ATOM 1902 N N . PHE A 1 240 ? 3.811 16.199 19.749 1.00 66.50 240 PHE A N 1
ATOM 1903 C CA . PHE A 1 240 ? 2.905 15.800 18.670 1.00 66.50 240 PHE A CA 1
ATOM 1904 C C . PHE A 1 240 ? 3.019 14.298 18.389 1.00 66.50 240 PHE A C 1
ATOM 1906 O O . PHE A 1 240 ? 2.009 13.594 18.460 1.00 66.50 240 PHE A O 1
ATOM 1913 N N . CYS A 1 241 ? 4.242 13.799 18.170 1.00 58.78 241 CYS A N 1
ATOM 1914 C CA . CYS A 1 241 ? 4.518 12.375 18.022 1.00 58.78 241 CYS A CA 1
ATOM 1915 C C . CYS A 1 241 ? 4.014 11.607 19.243 1.00 58.78 241 CYS A C 1
ATOM 1917 O O . CYS A 1 241 ? 3.132 10.782 19.086 1.00 58.78 241 CYS A O 1
ATOM 1919 N N . SER A 1 242 ? 4.440 11.903 20.470 1.00 62.03 242 SER A N 1
ATOM 1920 C CA . SER A 1 242 ? 4.038 11.133 21.659 1.00 62.03 242 SER A CA 1
ATOM 1921 C C . SER A 1 242 ? 2.519 11.090 21.873 1.00 62.03 242 SER A C 1
ATOM 1923 O O . SER A 1 242 ? 1.969 10.039 22.211 1.00 62.03 242 SER A O 1
ATOM 1925 N N . THR A 1 243 ? 1.810 12.187 21.595 1.00 67.50 243 THR A N 1
ATOM 1926 C CA . THR A 1 243 ? 0.344 12.240 21.677 1.00 67.50 243 THR A CA 1
ATOM 1927 C C . THR A 1 243 ? -0.314 11.412 20.576 1.00 67.50 243 THR A C 1
ATOM 1929 O O . THR A 1 243 ? -1.260 10.666 20.847 1.00 67.50 243 THR A O 1
ATOM 1932 N N . PHE A 1 244 ? 0.181 11.520 19.342 1.00 67.62 244 PHE A N 1
ATOM 1933 C CA . PHE A 1 244 ? -0.270 10.713 18.212 1.00 67.62 244 PHE A CA 1
ATOM 1934 C C . PHE A 1 244 ? -0.032 9.217 18.467 1.00 67.62 244 PHE A C 1
ATOM 1936 O O . PHE A 1 244 ? -0.957 8.417 18.339 1.00 67.62 244 PHE A O 1
ATOM 1943 N N . MET A 1 245 ? 1.162 8.860 18.942 1.00 63.22 245 MET A N 1
ATOM 1944 C CA . MET A 1 245 ? 1.593 7.496 19.265 1.00 63.22 245 MET A CA 1
ATOM 1945 C C . MET A 1 245 ? 0.715 6.889 20.362 1.00 63.22 245 MET A C 1
ATOM 1947 O O . MET A 1 245 ? 0.258 5.755 20.232 1.00 63.22 245 MET A O 1
ATOM 1951 N N . ARG A 1 246 ? 0.423 7.648 21.431 1.00 64.12 246 ARG A N 1
ATOM 1952 C CA . ARG A 1 246 ? -0.411 7.168 22.542 1.00 64.12 246 ARG A CA 1
ATOM 1953 C C . ARG A 1 246 ? -1.841 6.884 22.093 1.00 64.12 246 ARG A C 1
ATOM 1955 O O . ARG A 1 246 ? -2.396 5.864 22.484 1.00 64.12 246 ARG A O 1
ATOM 1962 N N . ARG A 1 247 ? -2.407 7.755 21.249 1.00 67.25 247 ARG A N 1
ATOM 1963 C CA . ARG A 1 247 ? -3.744 7.569 20.657 1.00 67.25 247 ARG A CA 1
ATOM 1964 C C . ARG A 1 247 ? -3.778 6.395 19.689 1.00 67.25 247 ARG A C 1
ATOM 1966 O O . ARG A 1 247 ? -4.752 5.651 19.682 1.00 67.25 247 ARG A O 1
ATOM 1973 N N . LEU A 1 248 ? -2.725 6.220 18.891 1.00 64.69 248 LEU A N 1
ATOM 1974 C CA . LEU A 1 248 ? -2.623 5.089 17.981 1.00 64.69 248 LEU A CA 1
ATOM 1975 C C . LEU A 1 248 ? -2.576 3.781 18.779 1.00 64.69 248 LEU A C 1
ATOM 1977 O O . LEU A 1 248 ? -3.418 2.914 18.576 1.00 64.69 248 LEU A O 1
ATOM 1981 N N . ARG A 1 249 ? -1.682 3.671 19.767 1.00 67.75 249 ARG A N 1
ATOM 1982 C CA . ARG A 1 249 ? -1.555 2.479 20.614 1.00 67.75 249 ARG A CA 1
ATOM 1983 C C . ARG A 1 249 ? -2.840 2.169 21.384 1.00 67.75 249 ARG A C 1
ATOM 1985 O O . ARG A 1 249 ? -3.294 1.030 21.338 1.00 67.75 249 ARG A O 1
ATOM 1992 N N . SER A 1 250 ? -3.452 3.153 22.047 1.00 65.12 250 SER A N 1
ATOM 1993 C CA . SER A 1 250 ? -4.646 2.927 22.880 1.00 65.12 250 SER A CA 1
ATOM 1994 C C . SER A 1 250 ? -5.877 2.488 22.087 1.00 65.12 250 SER A C 1
ATOM 1996 O O . SER A 1 250 ? -6.747 1.828 22.639 1.00 65.12 250 SER A O 1
ATOM 1998 N N . ASN A 1 251 ? -5.957 2.857 20.806 1.00 64.31 251 ASN A N 1
ATOM 1999 C CA . ASN A 1 251 ? -7.105 2.557 19.949 1.00 64.31 251 ASN A CA 1
ATOM 2000 C C . ASN A 1 251 ? -6.918 1.285 19.104 1.00 64.31 251 ASN A C 1
ATOM 2002 O O . ASN A 1 251 ? -7.814 0.933 18.336 1.00 64.31 251 ASN A O 1
ATOM 2006 N N . THR A 1 252 ? -5.763 0.620 19.203 1.00 67.19 252 THR A N 1
ATOM 2007 C CA . THR A 1 252 ? -5.433 -0.572 18.410 1.00 67.19 252 THR A CA 1
ATOM 2008 C C . THR A 1 252 ? -5.539 -1.820 19.286 1.00 67.19 252 THR A C 1
ATOM 2010 O O . THR A 1 252 ? -4.799 -1.901 20.267 1.00 67.19 252 THR A O 1
ATOM 2013 N N . SER A 1 253 ? -6.409 -2.781 18.936 1.00 72.19 253 SER A N 1
ATOM 2014 C CA . SER A 1 253 ? -6.404 -4.113 19.575 1.00 72.19 253 SER A CA 1
ATOM 2015 C C . SER A 1 253 ? -5.165 -4.904 19.158 1.00 72.19 253 SER A C 1
ATOM 2017 O O . SER A 1 253 ? -4.583 -4.619 18.110 1.00 72.19 253 SER A O 1
ATOM 2019 N N . ASP A 1 254 ? -4.743 -5.882 19.954 1.00 72.75 254 ASP A N 1
ATOM 2020 C CA . ASP A 1 254 ? -3.482 -6.593 19.722 1.00 72.75 254 ASP A CA 1
ATOM 2021 C C . ASP A 1 254 ? -3.444 -7.319 18.364 1.00 72.75 254 ASP A C 1
ATOM 2023 O O . ASP A 1 254 ? -2.419 -7.304 17.679 1.00 72.75 254 ASP A O 1
ATOM 2027 N N . GLU A 1 255 ? -4.586 -7.807 17.879 1.00 71.31 255 GLU A N 1
ATOM 2028 C CA . GLU A 1 255 ? -4.726 -8.415 16.550 1.00 71.31 255 GLU A CA 1
ATOM 2029 C C . GLU A 1 255 ? -4.494 -7.386 15.434 1.00 71.31 255 GLU A C 1
ATOM 2031 O O . GLU A 1 255 ? -3.791 -7.640 14.453 1.00 71.31 255 GLU A O 1
ATOM 2036 N N . ALA A 1 256 ? -5.056 -6.185 15.594 1.00 74.62 256 ALA A N 1
ATOM 2037 C CA . ALA A 1 256 ? -4.864 -5.083 14.659 1.00 74.62 256 ALA A CA 1
ATOM 2038 C C . ALA A 1 256 ? -3.397 -4.624 14.617 1.00 74.62 256 ALA A C 1
ATOM 2040 O O . ALA A 1 256 ? -2.906 -4.266 13.544 1.00 74.62 256 ALA A O 1
ATOM 2041 N N . ARG A 1 257 ? -2.689 -4.669 15.759 1.00 78.50 257 ARG A N 1
ATOM 2042 C CA . ARG A 1 257 ? -1.250 -4.357 15.838 1.00 78.50 257 ARG A CA 1
ATOM 2043 C C . ARG A 1 257 ? -0.445 -5.361 15.027 1.00 78.50 257 ARG A C 1
ATOM 2045 O O . ARG A 1 257 ? 0.328 -4.943 14.172 1.00 78.50 257 ARG A O 1
ATOM 2052 N N . ALA A 1 258 ? -0.667 -6.658 15.245 1.00 79.44 258 ALA A N 1
ATOM 2053 C CA . ALA A 1 258 ? 0.056 -7.722 14.549 1.00 79.44 258 ALA A CA 1
ATOM 2054 C C . ALA A 1 258 ? -0.107 -7.622 13.025 1.00 79.44 258 ALA A C 1
ATOM 2056 O O . ALA A 1 258 ? 0.878 -7.592 12.287 1.00 79.44 258 ALA A O 1
ATOM 2057 N N . VAL A 1 259 ? -1.347 -7.471 12.552 1.00 77.94 259 VAL A N 1
ATOM 2058 C CA . VAL A 1 259 ? -1.648 -7.287 11.125 1.00 77.94 259 VAL A CA 1
ATOM 2059 C C . VAL A 1 259 ? -0.901 -6.093 10.544 1.00 77.94 259 VAL A C 1
ATOM 2061 O O . VAL A 1 259 ? -0.330 -6.163 9.459 1.00 77.94 259 VAL A O 1
ATOM 2064 N N . PHE A 1 260 ? -0.912 -4.975 11.252 1.00 79.81 260 PHE A N 1
ATOM 2065 C CA . PHE A 1 260 ? -0.330 -3.749 10.747 1.00 79.81 260 PHE A CA 1
ATOM 2066 C C . PHE A 1 260 ? 1.198 -3.772 10.757 1.00 79.81 260 PHE A C 1
ATOM 2068 O O . PHE A 1 260 ? 1.815 -3.211 9.854 1.00 79.81 260 PHE A O 1
ATOM 2075 N N . LEU A 1 261 ? 1.806 -4.457 11.727 1.00 84.81 261 LEU A N 1
ATOM 2076 C CA . LEU A 1 261 ? 3.239 -4.730 11.731 1.00 84.81 261 LEU A CA 1
ATOM 2077 C C . LEU A 1 261 ? 3.642 -5.544 10.497 1.00 84.81 261 LEU A C 1
ATOM 2079 O O . LEU A 1 261 ? 4.599 -5.161 9.838 1.00 84.81 261 LEU A O 1
ATOM 2083 N N . ILE A 1 262 ? 2.864 -6.562 10.102 1.00 84.00 262 ILE A N 1
ATOM 2084 C CA . ILE A 1 262 ? 3.117 -7.320 8.862 1.00 84.00 262 ILE A CA 1
ATOM 2085 C C . ILE A 1 262 ? 3.131 -6.389 7.644 1.00 84.00 262 ILE A C 1
ATOM 2087 O O . ILE A 1 262 ? 4.042 -6.464 6.817 1.00 84.00 262 ILE A O 1
ATOM 2091 N N . VAL A 1 263 ? 2.152 -5.484 7.524 1.00 82.25 263 VAL A N 1
ATOM 2092 C CA . VAL A 1 263 ? 2.126 -4.562 6.380 1.00 82.25 263 VAL A CA 1
ATOM 2093 C C . VAL A 1 263 ? 3.246 -3.518 6.470 1.00 82.25 263 VAL A C 1
ATOM 2095 O O . VAL A 1 263 ? 3.855 -3.211 5.451 1.00 82.25 263 VAL A O 1
ATOM 2098 N N . CYS A 1 264 ? 3.591 -3.005 7.656 1.00 87.31 264 CYS A N 1
ATOM 2099 C CA . CYS A 1 264 ? 4.739 -2.104 7.812 1.00 87.31 264 CYS A CA 1
ATOM 2100 C C . CYS A 1 264 ? 6.047 -2.785 7.405 1.00 87.31 264 CYS A C 1
ATOM 2102 O O . CYS A 1 264 ? 6.826 -2.195 6.660 1.00 87.31 264 CYS A O 1
ATOM 2104 N N . THR A 1 265 ? 6.263 -4.032 7.829 1.00 87.81 265 THR A N 1
ATOM 2105 C CA . THR A 1 265 ? 7.425 -4.826 7.424 1.00 87.81 265 THR A CA 1
ATOM 2106 C C . THR A 1 265 ? 7.456 -5.016 5.915 1.00 87.81 265 THR A C 1
ATOM 2108 O O . THR A 1 265 ? 8.497 -4.771 5.319 1.00 87.81 265 THR A O 1
ATOM 2111 N N . LEU A 1 266 ? 6.327 -5.340 5.270 1.00 87.31 266 LEU A N 1
ATOM 2112 C CA . LEU A 1 266 ? 6.260 -5.416 3.807 1.00 87.31 266 LEU A CA 1
ATOM 2113 C C . LEU A 1 266 ? 6.721 -4.118 3.144 1.00 87.31 266 LEU A C 1
ATOM 2115 O O . LEU A 1 266 ? 7.459 -4.162 2.167 1.00 87.31 266 LEU A O 1
ATOM 2119 N N . ILE A 1 267 ? 6.293 -2.965 3.654 1.00 86.38 267 ILE A N 1
ATOM 2120 C CA . ILE A 1 267 ? 6.632 -1.668 3.060 1.00 86.38 267 ILE A CA 1
ATOM 2121 C C . ILE A 1 267 ? 8.108 -1.363 3.259 1.00 86.38 267 ILE A C 1
ATOM 2123 O O . ILE A 1 267 ? 8.766 -0.938 2.313 1.00 86.38 267 ILE A O 1
ATOM 2127 N N . ILE A 1 268 ? 8.632 -1.616 4.460 1.00 90.12 268 ILE A N 1
ATOM 2128 C CA . ILE A 1 268 ? 10.063 -1.520 4.758 1.00 90.12 268 ILE A CA 1
ATOM 2129 C C . ILE A 1 268 ? 10.841 -2.389 3.770 1.00 90.12 268 ILE A C 1
ATOM 2131 O O . ILE A 1 268 ? 11.750 -1.892 3.117 1.00 90.12 268 ILE A O 1
ATOM 2135 N N . THR A 1 269 ? 10.440 -3.647 3.583 1.00 89.62 269 THR A N 1
ATOM 2136 C CA . THR A 1 269 ? 11.074 -4.555 2.625 1.00 89.62 269 THR A CA 1
ATOM 2137 C C . THR A 1 269 ? 10.962 -4.041 1.191 1.00 89.62 269 THR A C 1
ATOM 2139 O O . THR A 1 269 ? 11.973 -3.960 0.510 1.00 89.62 269 THR A O 1
ATOM 2142 N N . ALA A 1 270 ? 9.776 -3.656 0.719 1.00 86.75 270 ALA A N 1
ATOM 2143 C CA . ALA A 1 270 ? 9.561 -3.198 -0.653 1.00 86.75 270 ALA A CA 1
ATOM 2144 C C . ALA A 1 270 ? 10.374 -1.933 -0.973 1.00 86.75 270 ALA A C 1
ATOM 2146 O O . ALA A 1 270 ? 11.083 -1.887 -1.973 1.00 86.75 270 ALA A O 1
ATOM 2147 N N . THR A 1 271 ? 10.328 -0.931 -0.095 1.00 89.75 271 THR A N 1
ATOM 2148 C CA . THR A 1 271 ? 11.081 0.324 -0.263 1.00 89.75 271 THR A CA 1
ATOM 2149 C C . THR A 1 271 ? 12.590 0.114 -0.138 1.00 89.75 271 THR A C 1
ATOM 2151 O O . THR A 1 271 ? 13.347 0.746 -0.873 1.00 89.75 271 THR A O 1
ATOM 2154 N N . TYR A 1 272 ? 13.029 -0.811 0.721 1.00 89.38 272 TYR A N 1
ATOM 2155 C CA . TYR A 1 272 ? 14.429 -1.214 0.817 1.00 89.38 272 TYR A CA 1
ATOM 2156 C C . TYR A 1 272 ? 14.913 -1.917 -0.459 1.00 89.38 272 TYR A C 1
ATOM 2158 O O . TYR A 1 272 ? 15.970 -1.573 -0.981 1.00 89.38 272 TYR A O 1
ATOM 2166 N N . GLN A 1 273 ? 14.123 -2.841 -1.014 1.00 88.75 273 GLN A N 1
ATOM 2167 C CA . GLN A 1 273 ? 14.459 -3.522 -2.269 1.00 88.75 273 GLN A CA 1
ATOM 2168 C C . GLN A 1 273 ? 14.574 -2.535 -3.435 1.00 88.75 273 GLN A C 1
ATOM 2170 O O . GLN A 1 273 ? 15.532 -2.603 -4.195 1.00 88.75 273 GLN A O 1
ATOM 2175 N N . THR A 1 274 ? 13.678 -1.550 -3.523 1.00 88.31 274 THR A N 1
ATOM 2176 C CA . THR A 1 274 ? 13.763 -0.490 -4.542 1.00 88.31 274 THR A CA 1
ATOM 2177 C C . THR A 1 274 ? 15.012 0.378 -4.405 1.00 88.31 274 THR A C 1
ATOM 2179 O O . THR A 1 274 ? 15.508 0.894 -5.403 1.00 88.31 274 THR A O 1
ATOM 2182 N N . ALA A 1 275 ? 15.521 0.564 -3.185 1.00 87.31 275 ALA A N 1
ATOM 2183 C CA . ALA A 1 275 ? 16.750 1.317 -2.957 1.00 87.31 275 ALA A CA 1
ATOM 2184 C C . ALA A 1 275 ? 18.000 0.540 -3.401 1.00 87.31 275 ALA A C 1
ATOM 2186 O O . ALA A 1 275 ? 18.933 1.144 -3.919 1.00 87.31 275 ALA A O 1
ATOM 2187 N N . LEU A 1 276 ? 18.014 -0.784 -3.212 1.00 86.06 276 LEU A N 1
ATOM 2188 C CA . LEU A 1 276 ? 19.122 -1.642 -3.646 1.00 86.06 276 LEU A CA 1
ATOM 2189 C C . LEU A 1 276 ? 19.100 -1.912 -5.151 1.00 86.06 276 LEU A C 1
ATOM 2191 O O . LEU A 1 276 ? 20.146 -1.988 -5.789 1.00 86.06 276 LEU A O 1
ATOM 2195 N N . GLN A 1 277 ? 17.906 -2.110 -5.700 1.00 86.69 277 GLN A N 1
ATOM 2196 C CA . GLN A 1 277 ? 17.680 -2.531 -7.075 1.00 86.69 277 GLN A CA 1
ATOM 2197 C C . GLN A 1 277 ? 16.645 -1.587 -7.694 1.00 86.69 277 GLN A C 1
ATOM 2199 O O . GLN A 1 277 ? 15.454 -1.915 -7.748 1.00 86.69 277 GLN A O 1
ATOM 2204 N N . PRO A 1 278 ? 17.076 -0.381 -8.114 1.00 87.44 278 PRO A N 1
ATOM 2205 C CA . PRO A 1 278 ? 16.175 0.579 -8.721 1.00 87.44 278 PRO A CA 1
ATOM 2206 C C . PRO A 1 278 ? 15.584 0.014 -10.021 1.00 87.44 278 PRO A C 1
ATOM 2208 O O . PRO A 1 278 ? 16.245 -0.749 -10.734 1.00 87.44 278 PRO A O 1
ATOM 2211 N N . PRO A 1 279 ? 14.340 0.394 -10.355 1.00 85.00 279 PRO A N 1
ATOM 2212 C CA . PRO A 1 279 ? 13.723 -0.005 -11.610 1.00 85.00 279 PRO A CA 1
ATOM 2213 C C . PRO A 1 279 ? 14.565 0.513 -12.780 1.00 85.00 279 PRO A C 1
ATOM 2215 O O . PRO A 1 279 ? 15.041 1.647 -12.751 1.00 85.00 279 PRO A O 1
ATOM 2218 N N . GLY A 1 280 ? 14.755 -0.331 -13.793 1.00 82.38 280 GLY A N 1
ATOM 2219 C CA . GLY A 1 280 ? 15.668 -0.060 -14.911 1.00 82.38 280 GLY A CA 1
ATOM 2220 C C . GLY A 1 280 ? 17.111 -0.521 -14.676 1.00 82.38 280 GLY A C 1
ATOM 2221 O O . GLY A 1 280 ? 17.882 -0.590 -15.626 1.00 82.38 280 GLY A O 1
ATOM 2222 N N . GLY A 1 281 ? 17.466 -0.937 -13.457 1.00 84.56 281 GLY A N 1
ATOM 2223 C CA . GLY A 1 281 ? 18.798 -1.444 -13.131 1.00 84.56 281 GLY A CA 1
ATOM 2224 C C . GLY A 1 281 ? 19.803 -0.340 -12.796 1.00 84.56 281 GLY A C 1
ATOM 2225 O O . GLY A 1 281 ? 19.453 0.831 -12.638 1.00 84.56 281 GLY A O 1
ATOM 2226 N N . VAL A 1 282 ? 21.067 -0.731 -12.648 1.00 85.56 282 VAL A N 1
ATOM 2227 C CA . VAL A 1 282 ? 22.184 0.163 -12.308 1.00 85.56 282 VAL A CA 1
ATOM 2228 C C . VAL A 1 282 ? 23.289 0.057 -13.352 1.00 85.56 282 VAL A C 1
ATOM 2230 O O . VAL A 1 282 ? 23.491 -1.009 -13.935 1.00 85.56 282 VAL A O 1
ATOM 2233 N N . HIS A 1 283 ? 24.007 1.155 -13.580 1.00 80.69 283 HIS A N 1
ATOM 2234 C CA . HIS A 1 283 ? 25.205 1.157 -14.417 1.00 80.69 283 HIS A CA 1
ATOM 2235 C C . HIS A 1 283 ? 26.278 0.250 -13.803 1.00 80.69 283 HIS A C 1
ATOM 2237 O O . HIS A 1 283 ? 26.579 0.354 -12.609 1.00 80.69 283 HIS A O 1
ATOM 2243 N N . GLN A 1 284 ? 26.846 -0.640 -14.615 1.00 74.19 284 GLN A N 1
ATOM 2244 C CA . GLN A 1 284 ? 27.922 -1.528 -14.186 1.00 74.19 284 GLN A CA 1
ATOM 2245 C C . GLN A 1 284 ? 29.258 -0.776 -14.090 1.00 74.19 284 GLN A C 1
ATOM 2247 O O . GLN A 1 284 ? 29.432 0.259 -14.735 1.00 74.19 284 GLN A O 1
ATOM 2252 N N . PRO A 1 285 ? 30.200 -1.261 -13.265 1.00 65.50 285 PRO A N 1
ATOM 2253 C CA . PRO A 1 285 ? 31.520 -0.665 -13.129 1.00 65.50 285 PRO A CA 1
ATOM 2254 C C . PRO A 1 285 ? 32.427 -1.066 -14.303 1.00 65.50 285 PRO A C 1
ATOM 2256 O O . PRO A 1 285 ? 33.360 -1.839 -14.126 1.00 65.50 285 PRO A O 1
ATOM 2259 N N . GLU A 1 286 ? 32.163 -0.543 -15.497 1.00 58.12 286 GLU A N 1
ATOM 2260 C CA . GLU A 1 286 ? 33.097 -0.602 -16.629 1.00 58.12 286 GLU A CA 1
ATOM 2261 C C . GLU A 1 286 ? 33.523 0.824 -16.981 1.00 58.12 286 GLU A C 1
ATOM 2263 O O . GLU A 1 286 ? 32.809 1.508 -17.695 1.00 58.12 286 GLU A O 1
ATOM 2268 N N . GLU A 1 287 ? 34.626 1.295 -16.379 1.00 54.53 287 GLU A N 1
ATOM 2269 C CA . GLU A 1 287 ? 35.321 2.591 -16.596 1.00 54.53 287 GLU A CA 1
ATOM 2270 C C . GLU A 1 287 ? 34.478 3.886 -16.726 1.00 54.53 287 GLU A C 1
ATOM 2272 O O . GLU A 1 287 ? 35.022 4.962 -16.971 1.00 54.53 287 GLU A O 1
ATOM 2277 N N . ASP A 1 288 ? 33.177 3.831 -16.459 1.00 58.25 288 ASP A N 1
ATOM 2278 C CA . ASP A 1 288 ? 32.256 4.952 -16.549 1.00 58.25 288 ASP A CA 1
ATOM 2279 C C . ASP A 1 288 ? 32.131 5.686 -15.214 1.00 58.25 288 ASP A C 1
ATOM 2281 O O . ASP A 1 288 ? 31.936 5.099 -14.145 1.00 58.25 288 ASP A O 1
ATOM 2285 N N . VAL A 1 289 ? 32.117 7.019 -15.286 1.00 67.94 289 VAL A N 1
ATOM 2286 C CA . VAL A 1 289 ? 31.932 7.929 -14.135 1.00 67.94 289 VAL A CA 1
ATOM 2287 C C . VAL A 1 289 ? 30.591 7.702 -13.410 1.00 67.94 289 VAL A C 1
ATOM 2289 O O . VAL A 1 289 ? 30.389 8.184 -12.298 1.00 67.94 289 VAL A O 1
ATOM 2292 N N . ASN A 1 290 ? 29.670 6.959 -14.032 1.00 67.69 290 ASN A N 1
ATOM 2293 C CA . ASN A 1 290 ? 28.308 6.727 -13.562 1.00 67.69 290 ASN A CA 1
ATOM 2294 C C . ASN A 1 290 ? 28.088 5.336 -12.944 1.00 67.69 290 ASN A C 1
ATOM 2296 O O . ASN A 1 290 ? 26.939 4.989 -12.665 1.00 67.69 290 ASN A O 1
ATOM 2300 N N . ALA A 1 291 ? 29.141 4.540 -12.727 1.00 74.31 291 ALA A N 1
ATOM 2301 C CA . ALA A 1 291 ? 29.034 3.216 -12.113 1.00 74.31 291 ALA A CA 1
ATOM 2302 C C . ALA A 1 291 ? 28.226 3.250 -10.798 1.00 74.31 291 ALA A C 1
ATOM 2304 O O . ALA A 1 291 ? 28.482 4.060 -9.906 1.00 74.31 291 ALA A O 1
ATOM 2305 N N . GLY A 1 292 ? 27.223 2.376 -10.681 1.00 72.00 292 GLY A N 1
ATOM 2306 C CA . GLY A 1 292 ? 26.307 2.317 -9.536 1.00 72.00 292 GLY A CA 1
ATOM 2307 C C . GLY A 1 292 ? 25.138 3.312 -9.570 1.00 72.00 292 GLY A C 1
ATOM 2308 O O . GLY A 1 292 ? 24.269 3.248 -8.701 1.00 72.00 292 GLY A O 1
ATOM 2309 N N . SER A 1 293 ? 25.064 4.202 -10.565 1.00 81.19 293 SER A N 1
ATOM 2310 C CA . SER A 1 293 ? 23.903 5.078 -10.767 1.00 81.19 293 SER A CA 1
ATOM 2311 C C . SER A 1 293 ? 22.707 4.300 -11.327 1.00 81.19 293 SER A C 1
ATOM 2313 O O . SER A 1 293 ? 22.873 3.365 -12.111 1.00 81.19 293 SER A O 1
ATOM 2315 N N . ALA A 1 294 ? 21.489 4.692 -10.947 1.00 84.00 294 ALA A N 1
ATOM 2316 C CA . ALA A 1 294 ? 20.258 4.093 -11.458 1.00 84.00 294 ALA A CA 1
ATOM 2317 C C . ALA A 1 294 ? 20.029 4.466 -12.934 1.00 84.00 294 ALA A C 1
ATOM 2319 O O . ALA A 1 294 ? 20.080 5.645 -13.293 1.00 84.00 294 ALA A O 1
ATOM 2320 N N . VAL A 1 295 ? 19.701 3.480 -13.775 1.00 83.25 295 VAL A N 1
ATOM 2321 C CA . VAL A 1 295 ? 19.419 3.665 -15.210 1.00 83.25 295 VAL A CA 1
ATOM 2322 C C . VAL A 1 295 ? 17.986 4.177 -15.384 1.00 83.25 295 VAL A C 1
ATOM 2324 O O . VAL A 1 295 ? 17.063 3.461 -15.769 1.00 83.25 295 VAL A O 1
ATOM 2327 N N . MET A 1 296 ? 17.766 5.439 -15.021 1.00 83.75 296 MET A N 1
ATOM 2328 C CA . MET A 1 296 ? 16.460 6.090 -15.105 1.00 83.75 296 MET A CA 1
ATOM 2329 C C . MET A 1 296 ? 16.587 7.614 -15.185 1.00 83.75 296 MET A C 1
ATOM 2331 O O . MET A 1 296 ? 17.569 8.213 -14.751 1.00 83.75 296 MET A O 1
ATOM 2335 N N . LYS A 1 297 ? 15.551 8.286 -15.704 1.00 83.81 297 LYS A N 1
ATOM 2336 C CA . LYS A 1 297 ? 15.526 9.758 -15.758 1.00 83.81 297 LYS A CA 1
ATOM 2337 C C . LYS A 1 297 ? 15.575 10.359 -14.352 1.00 83.81 297 LYS A C 1
ATOM 2339 O O . LYS A 1 297 ? 14.807 9.956 -13.478 1.00 83.81 297 LYS A O 1
ATOM 2344 N N . HIS A 1 298 ? 16.368 11.417 -14.183 1.00 85.31 298 HIS A N 1
ATOM 2345 C CA . HIS A 1 298 ? 16.557 12.110 -12.902 1.00 85.31 298 HIS A CA 1
ATOM 2346 C C . HIS A 1 298 ? 15.236 12.537 -12.229 1.00 85.31 298 HIS A C 1
ATOM 2348 O O . HIS A 1 298 ? 15.063 12.374 -11.024 1.00 85.31 298 HIS A O 1
ATOM 2354 N N . THR A 1 299 ? 14.250 13.010 -13.003 1.00 86.44 299 THR A N 1
ATOM 2355 C CA . THR A 1 299 ? 12.919 13.362 -12.475 1.00 86.44 299 THR A CA 1
ATOM 2356 C C . THR A 1 299 ? 12.195 12.161 -11.867 1.00 86.44 299 THR A C 1
ATOM 2358 O O . THR A 1 299 ? 11.620 12.274 -10.787 1.00 86.44 299 THR A O 1
ATOM 2361 N N . PHE A 1 300 ? 12.227 11.003 -12.534 1.00 87.31 300 PHE A N 1
ATOM 2362 C CA . PHE A 1 300 ? 11.614 9.786 -12.003 1.00 87.31 300 PHE A CA 1
ATOM 2363 C C . PHE A 1 300 ? 12.369 9.279 -10.778 1.00 87.31 300 PHE A C 1
ATOM 2365 O O . PHE A 1 300 ? 11.731 8.788 -9.853 1.00 87.31 300 PHE A O 1
ATOM 2372 N N . PHE A 1 301 ? 13.695 9.447 -10.742 1.00 88.38 301 PHE A N 1
ATOM 2373 C CA . PHE A 1 301 ? 14.522 9.013 -9.619 1.00 88.38 301 PHE A CA 1
ATOM 2374 C C . PHE A 1 301 ? 14.166 9.787 -8.356 1.00 88.38 301 PHE A C 1
ATOM 2376 O O . PHE A 1 301 ? 13.869 9.180 -7.331 1.00 88.38 301 PHE A O 1
ATOM 2383 N N . ILE A 1 302 ? 14.089 11.118 -8.446 1.00 88.75 302 ILE A N 1
ATOM 2384 C CA . ILE A 1 302 ? 13.689 11.959 -7.312 1.00 88.75 302 ILE A CA 1
ATOM 2385 C C . ILE A 1 302 ? 12.282 11.598 -6.833 1.00 88.75 302 ILE A C 1
ATOM 2387 O O . ILE A 1 302 ? 12.072 11.434 -5.635 1.00 88.75 302 ILE A O 1
ATOM 2391 N N . LEU A 1 303 ? 11.314 11.453 -7.744 1.00 89.31 303 LEU A N 1
ATOM 2392 C CA . LEU A 1 303 ? 9.939 11.110 -7.366 1.00 89.31 303 LEU A CA 1
ATOM 2393 C C . LEU A 1 303 ? 9.856 9.742 -6.679 1.00 89.31 303 LEU A C 1
ATOM 2395 O O . LEU A 1 303 ? 9.159 9.598 -5.674 1.00 89.31 303 LEU A O 1
ATOM 2399 N N . LEU A 1 304 ? 10.594 8.756 -7.193 1.00 90.44 304 LEU A N 1
ATOM 2400 C CA . LEU A 1 304 ? 10.664 7.415 -6.624 1.00 90.44 304 LEU A CA 1
ATOM 2401 C C . LEU A 1 304 ? 11.323 7.446 -5.242 1.00 90.44 304 LEU A C 1
ATOM 2403 O O . LEU A 1 304 ? 10.796 6.868 -4.292 1.00 90.44 304 LEU A O 1
ATOM 2407 N N . TRP A 1 305 ? 12.439 8.162 -5.113 1.00 89.62 305 TRP A N 1
ATOM 2408 C CA . TRP A 1 305 ? 13.178 8.312 -3.865 1.00 89.62 305 TRP A CA 1
ATOM 2409 C C . TRP A 1 305 ? 12.346 9.011 -2.785 1.00 89.62 305 TRP A C 1
ATOM 2411 O O . TRP A 1 305 ? 12.237 8.495 -1.672 1.00 89.62 305 TRP A O 1
ATOM 2421 N N . VAL A 1 306 ? 11.694 10.132 -3.111 1.00 90.50 306 VAL A N 1
ATOM 2422 C CA . VAL A 1 306 ? 10.814 10.854 -2.178 1.00 90.50 306 VAL A CA 1
ATOM 2423 C C . VAL A 1 306 ? 9.646 9.967 -1.755 1.00 90.50 306 VAL A C 1
ATOM 2425 O O . VAL A 1 306 ? 9.398 9.824 -0.559 1.00 90.50 306 VAL A O 1
ATOM 2428 N N . SER A 1 307 ? 8.958 9.328 -2.709 1.00 89.81 307 SER A N 1
ATOM 2429 C CA . SER A 1 307 ? 7.824 8.448 -2.406 1.00 89.81 307 SER A CA 1
ATOM 2430 C C . SER A 1 307 ? 8.232 7.306 -1.476 1.00 89.81 307 SER A C 1
ATOM 2432 O O . SER A 1 307 ? 7.605 7.112 -0.433 1.00 89.81 307 SER A O 1
ATOM 2434 N N . ASN A 1 308 ? 9.312 6.589 -1.800 1.00 91.00 308 ASN A N 1
ATOM 2435 C CA . ASN A 1 308 ? 9.801 5.477 -0.986 1.00 91.00 308 ASN A CA 1
ATOM 2436 C C . ASN A 1 308 ? 10.299 5.929 0.389 1.00 91.00 308 ASN A C 1
ATOM 2438 O O . ASN A 1 308 ? 10.026 5.247 1.370 1.00 91.00 308 ASN A O 1
ATOM 2442 N N . THR A 1 309 ? 10.961 7.084 0.489 1.00 90.88 309 THR A N 1
ATOM 2443 C CA . THR A 1 309 ? 11.415 7.642 1.775 1.00 90.88 309 THR A CA 1
ATOM 2444 C C . THR A 1 309 ? 10.229 7.948 2.680 1.00 90.88 309 THR A C 1
ATOM 2446 O O . THR A 1 309 ? 10.215 7.558 3.845 1.00 90.88 309 THR A O 1
ATOM 2449 N N . VAL A 1 310 ? 9.191 8.587 2.136 1.00 89.19 310 VAL A N 1
ATOM 2450 C CA . VAL A 1 310 ? 7.955 8.883 2.869 1.00 89.19 310 VAL A CA 1
ATOM 2451 C C . VAL A 1 310 ? 7.295 7.590 3.366 1.00 89.19 310 VAL A C 1
ATOM 2453 O O . VAL A 1 310 ? 6.920 7.505 4.537 1.00 89.19 310 VAL A O 1
ATOM 2456 N N . GLY A 1 311 ? 7.207 6.568 2.510 1.00 88.38 311 GLY A N 1
ATOM 2457 C CA . GLY A 1 311 ? 6.667 5.255 2.869 1.00 88.38 311 GLY A CA 1
ATOM 2458 C C . GLY A 1 311 ? 7.488 4.540 3.944 1.00 88.38 311 GLY A C 1
ATOM 2459 O O . GLY A 1 311 ? 6.923 4.081 4.935 1.00 88.38 311 GLY A O 1
ATOM 2460 N N . PHE A 1 312 ? 8.813 4.498 3.789 1.00 90.62 312 PHE A N 1
ATOM 2461 C CA . PHE A 1 312 ? 9.749 3.845 4.707 1.00 90.62 312 PHE A CA 1
ATOM 2462 C C . PHE A 1 312 ? 9.768 4.521 6.081 1.00 90.62 312 PHE A C 1
ATOM 2464 O O . PHE A 1 312 ? 9.575 3.853 7.097 1.00 90.62 312 PHE A O 1
ATOM 2471 N N . CYS A 1 313 ? 9.918 5.850 6.132 1.00 89.94 313 CYS A N 1
ATOM 2472 C CA . CYS A 1 313 ? 9.899 6.603 7.386 1.00 89.94 313 CYS A CA 1
ATOM 2473 C C . CYS A 1 313 ? 8.577 6.404 8.127 1.00 89.94 313 CYS A C 1
ATOM 2475 O O . CYS A 1 313 ? 8.576 6.164 9.335 1.00 89.94 313 CYS A O 1
ATOM 2477 N N . CYS A 1 314 ? 7.448 6.451 7.418 1.00 87.06 314 CYS A N 1
ATOM 2478 C CA . CYS A 1 314 ? 6.165 6.183 8.045 1.00 87.06 314 CYS A CA 1
ATOM 2479 C C . CYS A 1 314 ? 6.066 4.740 8.527 1.00 87.06 314 CYS A C 1
ATOM 2481 O O . CYS A 1 314 ? 5.736 4.547 9.691 1.00 87.06 314 CYS A O 1
ATOM 2483 N N . ALA A 1 315 ? 6.404 3.742 7.712 1.00 89.31 315 ALA A N 1
ATOM 2484 C CA . ALA A 1 315 ? 6.349 2.338 8.117 1.00 89.31 315 ALA A CA 1
ATOM 2485 C C . ALA A 1 315 ? 7.202 2.060 9.365 1.00 89.31 315 ALA A C 1
ATOM 2487 O O . ALA A 1 315 ? 6.745 1.365 10.271 1.00 89.31 315 ALA A O 1
ATOM 2488 N N . ILE A 1 316 ? 8.385 2.670 9.474 1.00 88.88 316 ILE A N 1
ATOM 2489 C CA . ILE A 1 316 ? 9.232 2.587 10.668 1.00 88.88 316 ILE A CA 1
ATOM 2490 C C . ILE A 1 316 ? 8.564 3.232 11.883 1.00 88.88 316 ILE A C 1
ATOM 2492 O O . ILE A 1 316 ? 8.459 2.588 12.927 1.00 88.88 316 ILE A O 1
ATOM 2496 N N . LEU A 1 317 ? 8.082 4.475 11.763 1.00 84.81 317 LEU A N 1
ATOM 2497 C CA . LEU A 1 317 ? 7.391 5.163 12.860 1.00 84.81 317 LEU A CA 1
ATOM 2498 C C . LEU A 1 317 ? 6.231 4.314 13.383 1.00 84.81 317 LEU A C 1
ATOM 2500 O O . LEU A 1 317 ? 6.103 4.086 14.583 1.00 84.81 317 LEU A O 1
ATOM 2504 N N . TYR A 1 318 ? 5.431 3.791 12.465 1.00 81.94 318 TYR A N 1
ATOM 2505 C CA . TYR A 1 318 ? 4.286 2.939 12.732 1.00 81.94 318 TYR A CA 1
ATOM 2506 C C . TYR A 1 318 ? 4.669 1.582 13.344 1.00 81.94 318 TYR A C 1
ATOM 2508 O O . TYR A 1 318 ? 3.991 1.120 14.263 1.00 81.94 318 TYR A O 1
ATOM 2516 N N . THR A 1 319 ? 5.789 0.994 12.922 1.00 86.25 319 THR A N 1
ATOM 2517 C CA . THR A 1 319 ? 6.359 -0.216 13.534 1.00 86.25 319 THR A CA 1
ATOM 2518 C C . THR A 1 319 ? 6.731 0.040 14.990 1.00 86.25 319 THR A C 1
ATOM 2520 O O . THR A 1 319 ? 6.262 -0.667 15.878 1.00 86.25 319 THR A O 1
ATOM 2523 N N . PHE A 1 320 ? 7.480 1.110 15.271 1.00 82.88 320 PHE A N 1
ATOM 2524 C CA . PHE A 1 320 ? 7.841 1.481 16.643 1.00 82.88 320 PHE A CA 1
ATOM 2525 C C . PHE A 1 320 ? 6.625 1.835 17.514 1.00 82.88 320 PHE A C 1
ATOM 2527 O O . PHE A 1 320 ? 6.619 1.548 18.711 1.00 82.88 320 PHE A O 1
ATOM 2534 N N . CYS A 1 321 ? 5.571 2.429 16.940 1.00 77.88 321 CYS A N 1
ATOM 2535 C CA . CYS A 1 321 ? 4.328 2.709 17.669 1.00 77.88 321 CYS A CA 1
ATOM 2536 C C . CYS A 1 321 ? 3.678 1.442 18.223 1.00 77.88 321 CYS A C 1
ATOM 2538 O O . CYS A 1 321 ? 3.173 1.435 19.355 1.00 77.88 321 CYS A O 1
ATOM 2540 N N . LEU A 1 322 ? 3.618 0.420 17.371 1.00 77.94 322 LEU A N 1
ATOM 2541 C CA . LEU A 1 322 ? 2.762 -0.746 17.547 1.00 77.94 322 LEU A CA 1
ATOM 2542 C C . LEU A 1 322 ? 3.506 -1.957 18.077 1.00 77.94 322 LEU A C 1
ATOM 2544 O O . LEU A 1 322 ? 2.844 -2.897 18.510 1.00 77.94 322 LEU A O 1
ATOM 2548 N N . LEU A 1 323 ? 4.841 -1.921 18.079 1.00 79.94 323 LEU A N 1
ATOM 2549 C CA . LEU A 1 323 ? 5.640 -2.945 18.722 1.00 79.94 323 LEU A CA 1
ATOM 2550 C C . LEU A 1 323 ? 5.218 -3.036 20.199 1.00 79.94 323 LEU A C 1
ATOM 2552 O O . LEU A 1 323 ? 5.266 -2.019 20.909 1.00 79.94 323 LEU A O 1
ATOM 2556 N N . PRO A 1 324 ? 4.776 -4.215 20.668 1.00 64.75 324 PRO A N 1
ATOM 2557 C CA . PRO A 1 324 ? 4.535 -4.427 22.079 1.00 64.75 324 PRO A CA 1
ATOM 2558 C C . PRO A 1 324 ? 5.898 -4.370 22.766 1.00 64.75 324 PRO A C 1
ATOM 2560 O O . PRO A 1 324 ? 6.683 -5.312 22.716 1.00 64.75 324 PRO A O 1
ATOM 2563 N N . LEU A 1 325 ? 6.213 -3.226 23.375 1.00 56.44 325 LEU A N 1
ATOM 2564 C CA . LEU A 1 325 ? 7.260 -3.190 24.384 1.00 56.44 325 LEU A CA 1
ATOM 2565 C C . LEU A 1 325 ? 6.740 -4.095 25.494 1.00 56.44 325 LEU A C 1
ATOM 2567 O O . LEU A 1 325 ? 5.734 -3.765 26.120 1.00 56.44 325 LEU A O 1
ATOM 2571 N N . ALA A 1 326 ? 7.351 -5.265 25.648 1.00 50.38 326 ALA A N 1
ATOM 2572 C CA . ALA A 1 326 ? 7.079 -6.187 26.734 1.00 50.38 326 ALA A CA 1
ATOM 2573 C C . ALA A 1 326 ? 7.414 -5.484 28.059 1.00 50.38 326 ALA A C 1
ATOM 2575 O O . ALA A 1 326 ? 8.511 -5.606 28.586 1.00 50.38 326 ALA A O 1
ATOM 2576 N N . SER A 1 327 ? 6.491 -4.666 28.554 1.00 46.84 327 SER A N 1
ATOM 2577 C CA . SER A 1 327 ? 6.577 -4.003 29.853 1.00 46.84 327 SER A CA 1
ATOM 2578 C C . SER A 1 327 ? 5.565 -4.558 30.853 1.00 46.84 327 SER A C 1
ATOM 2580 O O . SER A 1 327 ? 5.509 -4.056 31.965 1.00 46.84 327 SER A O 1
ATOM 2582 N N . ASP A 1 328 ? 4.831 -5.615 30.490 1.00 44.22 328 ASP A N 1
ATOM 2583 C CA . ASP A 1 328 ? 3.900 -6.327 31.377 1.00 44.22 328 ASP A CA 1
ATOM 2584 C C . ASP A 1 328 ? 4.280 -7.810 31.539 1.00 44.22 328 ASP A C 1
ATOM 2586 O O . ASP A 1 328 ? 3.420 -8.682 31.626 1.00 44.22 328 ASP A O 1
ATOM 2590 N N . CYS A 1 329 ? 5.579 -8.117 31.610 1.00 35.34 329 CYS A N 1
ATOM 2591 C CA . CYS A 1 329 ? 6.025 -9.378 32.203 1.00 35.34 329 CYS A CA 1
ATOM 2592 C C . CYS A 1 329 ? 6.634 -9.090 33.579 1.00 35.34 329 CYS A C 1
ATOM 2594 O O . CYS A 1 329 ? 7.842 -8.936 33.736 1.00 35.34 329 CYS A O 1
ATOM 2596 N N . GLY A 1 330 ? 5.771 -9.008 34.595 1.00 46.84 330 GLY A N 1
ATOM 2597 C CA . GLY A 1 330 ? 6.142 -8.961 36.016 1.00 46.84 330 GLY A CA 1
ATOM 2598 C C . GLY A 1 330 ? 6.698 -10.285 36.565 1.00 46.84 330 GLY A C 1
ATOM 2599 O O . GLY A 1 330 ? 6.633 -10.528 37.767 1.00 46.84 330 GLY A O 1
ATOM 2600 N N . SER A 1 331 ? 7.209 -11.165 35.705 1.00 45.91 331 SER A N 1
ATOM 2601 C CA . SER A 1 331 ? 8.014 -12.335 36.057 1.00 45.91 331 SER A CA 1
ATOM 2602 C C . SER A 1 331 ? 8.628 -12.911 34.788 1.00 45.91 331 SER A C 1
ATOM 2604 O O . SER A 1 331 ? 7.957 -13.649 34.081 1.00 45.91 331 SER A O 1
ATOM 2606 N N . CYS A 1 332 ? 9.878 -12.550 34.489 1.00 33.84 332 CYS A N 1
ATOM 2607 C CA . CYS A 1 332 ? 10.950 -13.513 34.198 1.00 33.84 332 CYS A CA 1
ATOM 2608 C C . CYS A 1 332 ? 12.242 -12.802 33.758 1.00 33.84 332 CYS A C 1
ATOM 2610 O O . CYS A 1 332 ? 12.280 -12.154 32.720 1.00 33.84 332 CYS A O 1
ATOM 2612 N N . ALA A 1 333 ? 13.266 -13.001 34.597 1.00 35.12 333 ALA A N 1
ATOM 2613 C CA . ALA A 1 333 ? 14.719 -12.864 34.436 1.00 35.12 333 ALA A CA 1
ATOM 2614 C C . ALA A 1 333 ? 15.319 -11.549 33.871 1.00 35.12 333 ALA A C 1
ATOM 2616 O O . ALA A 1 333 ? 15.052 -11.175 32.730 1.00 35.12 333 ALA A O 1
ATOM 2617 N N . PRO A 1 334 ? 16.220 -10.874 34.620 1.00 33.75 334 PRO A N 1
ATOM 2618 C CA . PRO A 1 334 ? 17.041 -9.810 34.058 1.00 33.75 334 PRO A CA 1
ATOM 2619 C C . PRO A 1 334 ? 17.992 -10.403 33.012 1.00 33.75 334 PRO A C 1
ATOM 2621 O O . PRO A 1 334 ? 18.681 -11.389 33.268 1.00 33.75 334 PRO A O 1
ATOM 2624 N N . ILE A 1 335 ? 18.039 -9.787 31.832 1.00 35.38 335 ILE A N 1
ATOM 2625 C CA . ILE A 1 335 ? 19.094 -10.035 30.849 1.00 35.38 335 ILE A CA 1
ATOM 2626 C C . ILE A 1 335 ? 20.379 -9.435 31.436 1.00 35.38 335 ILE A C 1
ATOM 2628 O O . ILE A 1 335 ? 20.645 -8.243 31.279 1.00 35.38 335 ILE A O 1
ATOM 2632 N N . GLU A 1 336 ? 21.153 -10.237 32.167 1.00 32.12 336 GLU A N 1
ATOM 2633 C CA . GLU A 1 336 ? 22.532 -9.897 32.514 1.00 32.12 336 GLU A CA 1
ATOM 2634 C C . GLU A 1 336 ? 23.403 -10.048 31.262 1.00 32.12 336 GLU A C 1
ATOM 2636 O O . GLU A 1 336 ? 23.694 -11.148 30.794 1.00 32.12 336 GLU A O 1
ATOM 2641 N N . LEU A 1 337 ? 23.822 -8.912 30.704 1.00 28.98 337 LEU A N 1
ATOM 2642 C CA . LEU A 1 337 ? 24.924 -8.837 29.749 1.00 28.98 337 LEU A CA 1
ATOM 2643 C C . LEU A 1 337 ? 26.230 -9.126 30.501 1.00 28.98 337 LEU A C 1
ATOM 2645 O O . LEU A 1 337 ? 26.903 -8.213 30.978 1.00 28.98 337 LEU A O 1
ATOM 2649 N N . VAL A 1 338 ? 26.586 -10.404 30.624 1.00 29.08 338 VAL A N 1
ATOM 2650 C CA . VAL A 1 338 ? 27.913 -10.802 31.104 1.00 29.08 338 VAL A CA 1
ATOM 2651 C C . VAL A 1 338 ? 28.914 -10.590 29.969 1.00 29.08 338 VAL A C 1
ATOM 2653 O O . VAL A 1 338 ? 28.987 -11.358 29.012 1.00 29.08 338 VAL A O 1
ATOM 2656 N N . SER A 1 339 ? 29.673 -9.501 30.072 1.00 30.34 339 SER A N 1
ATOM 2657 C CA . SER A 1 339 ? 30.853 -9.232 29.252 1.00 30.34 339 SER A CA 1
ATOM 2658 C C . SER A 1 339 ? 32.038 -10.046 29.783 1.00 30.34 339 SER A C 1
ATOM 2660 O O . SER A 1 339 ? 32.887 -9.511 30.493 1.00 30.34 339 SER A O 1
ATOM 2662 N N . GLU A 1 340 ? 32.120 -11.327 29.436 1.00 30.41 340 GLU A N 1
ATOM 2663 C CA . GLU A 1 340 ? 33.363 -12.098 29.568 1.00 30.41 340 GLU A CA 1
ATOM 2664 C C . GLU A 1 340 ? 34.221 -11.824 28.328 1.00 30.41 340 GLU A C 1
ATOM 2666 O O . GLU A 1 340 ? 33.954 -12.305 27.226 1.00 30.41 340 GLU A O 1
ATOM 2671 N N . GLY A 1 341 ? 35.221 -10.961 28.489 1.00 35.66 341 GLY A N 1
ATOM 2672 C CA . GLY A 1 341 ? 36.218 -10.715 27.459 1.00 35.66 341 GLY A CA 1
ATOM 2673 C C . GLY A 1 341 ? 37.339 -11.741 27.538 1.00 35.66 341 GLY A C 1
ATOM 2674 O O . GLY A 1 341 ? 37.918 -11.873 28.606 1.00 35.66 341 GLY A O 1
ATOM 2675 N N . LEU A 1 342 ? 37.681 -12.383 26.411 1.00 32.03 342 LEU A N 1
ATOM 2676 C CA . LEU A 1 342 ? 39.050 -12.536 25.884 1.00 32.03 342 LEU A CA 1
ATOM 2677 C C . LEU A 1 342 ? 39.046 -13.303 24.525 1.00 32.0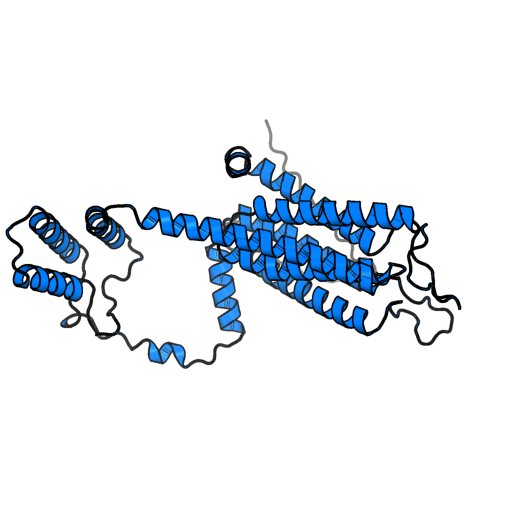3 342 LEU A C 1
ATOM 2679 O O . LEU A 1 342 ? 38.466 -14.379 24.436 1.00 32.03 342 LEU A O 1
ATOM 2683 N N . ILE A 1 343 ? 39.849 -12.824 23.549 1.00 32.31 343 ILE A N 1
ATOM 2684 C CA . ILE A 1 343 ? 40.388 -13.496 22.317 1.00 32.31 343 ILE A CA 1
ATOM 2685 C C . ILE A 1 343 ? 39.484 -13.469 21.023 1.00 32.31 343 ILE A C 1
ATOM 2687 O O . ILE A 1 343 ? 38.271 -13.345 21.134 1.00 32.31 343 ILE A O 1
ATOM 2691 N N . PRO A 1 344 ? 40.049 -13.463 19.779 1.00 32.84 344 PRO A N 1
ATOM 2692 C CA . PRO A 1 344 ? 40.156 -12.355 18.809 1.00 32.84 344 PRO A CA 1
ATOM 2693 C C . PRO A 1 344 ? 39.100 -12.397 17.656 1.00 32.84 344 PRO A C 1
ATOM 2695 O O . PRO A 1 344 ? 38.288 -13.319 17.587 1.00 32.84 344 PRO A O 1
ATOM 2698 N N . PRO A 1 345 ? 39.054 -11.408 16.731 1.00 40.75 345 PRO A N 1
ATOM 2699 C CA . PRO A 1 345 ? 37.890 -11.173 15.883 1.00 40.75 345 PRO A CA 1
ATOM 2700 C C . PRO A 1 345 ? 37.960 -12.025 14.619 1.00 40.75 345 PRO A C 1
ATOM 2702 O O . PRO A 1 345 ? 38.956 -11.951 13.904 1.00 40.75 345 PRO A O 1
ATOM 2705 N N . THR A 1 346 ? 36.914 -12.786 14.287 1.00 33.72 346 THR A N 1
ATOM 2706 C CA . THR A 1 346 ? 36.605 -13.021 12.858 1.00 33.72 346 THR A CA 1
ATOM 2707 C C . THR A 1 346 ? 35.225 -13.577 12.521 1.00 33.72 346 THR A C 1
ATOM 2709 O O . THR A 1 346 ? 34.864 -13.491 11.355 1.00 33.72 346 THR A O 1
ATOM 2712 N N . TYR A 1 347 ? 34.393 -14.055 13.450 1.00 29.38 347 TYR A N 1
ATOM 2713 C CA . TYR A 1 347 ? 33.061 -14.551 13.068 1.00 29.38 347 TYR A CA 1
ATOM 2714 C C . TYR A 1 347 ? 32.007 -14.205 14.126 1.00 29.38 347 TYR A C 1
ATOM 2716 O O . TYR A 1 347 ? 32.007 -14.754 15.223 1.00 29.38 347 TYR A O 1
ATOM 2724 N N . PHE A 1 348 ? 31.101 -13.276 13.797 1.00 31.27 348 PHE A N 1
ATOM 2725 C CA . PHE A 1 348 ? 29.851 -13.085 14.539 1.00 31.27 348 PHE A CA 1
ATOM 2726 C C . PHE A 1 348 ? 28.888 -14.206 14.131 1.00 31.27 348 PHE A C 1
ATOM 2728 O O . PHE A 1 348 ? 28.140 -14.079 13.163 1.00 31.27 348 PHE A O 1
ATOM 2735 N N . THR A 1 349 ? 28.930 -15.325 14.846 1.00 26.05 349 THR A N 1
ATOM 2736 C CA . THR A 1 349 ? 27.946 -16.403 14.700 1.00 26.05 349 THR A CA 1
ATOM 2737 C C . THR A 1 349 ? 26.807 -16.148 15.687 1.00 26.05 349 THR A C 1
ATOM 2739 O O . THR A 1 349 ? 27.000 -16.240 16.897 1.00 26.05 349 THR A O 1
ATOM 2742 N N . PHE A 1 350 ? 25.617 -15.801 15.189 1.00 29.00 350 PHE A N 1
ATOM 2743 C CA . PHE A 1 350 ? 24.395 -15.761 15.999 1.00 29.00 350 PHE A CA 1
ATOM 2744 C C . PHE A 1 350 ? 23.874 -17.194 16.168 1.00 29.00 350 PHE A C 1
ATOM 2746 O O . PHE A 1 350 ? 23.219 -17.730 15.276 1.00 29.00 350 PHE A O 1
ATOM 2753 N N . THR A 1 351 ? 24.165 -17.826 17.303 1.00 27.58 351 THR A N 1
ATOM 2754 C CA . THR A 1 351 ? 23.571 -19.120 17.666 1.00 27.58 351 THR A CA 1
ATOM 2755 C C . THR A 1 351 ? 22.363 -18.866 18.564 1.00 27.58 351 THR A C 1
ATOM 2757 O O . THR A 1 351 ? 22.514 -18.503 19.728 1.00 27.58 351 THR A O 1
ATOM 2760 N N . VAL A 1 352 ? 21.153 -19.031 18.026 1.00 30.77 352 VAL A N 1
ATOM 2761 C CA . VAL A 1 352 ? 19.917 -19.068 18.823 1.00 30.77 352 VAL A CA 1
ATOM 2762 C C . VAL A 1 352 ? 19.826 -20.456 19.456 1.00 30.77 352 VAL A C 1
ATOM 2764 O O . VAL A 1 352 ? 19.529 -21.431 18.770 1.00 30.77 352 VAL A O 1
ATOM 2767 N N . LEU A 1 353 ? 20.116 -20.560 20.753 1.00 28.27 353 LEU A N 1
ATOM 2768 C CA . LEU A 1 353 ? 19.837 -21.766 21.533 1.00 28.27 353 LEU A CA 1
ATOM 2769 C C . LEU A 1 353 ? 18.331 -21.826 21.818 1.00 28.27 353 LEU A C 1
ATOM 2771 O O . LEU A 1 353 ? 17.830 -21.118 22.688 1.00 28.27 353 LEU A O 1
ATOM 2775 N N . LEU A 1 354 ? 17.608 -22.663 21.071 1.00 28.38 354 LEU A N 1
ATOM 2776 C CA . LEU A 1 354 ? 16.292 -23.142 21.486 1.00 28.38 354 LEU A CA 1
ATOM 2777 C C . LEU A 1 354 ? 16.514 -24.226 22.542 1.00 28.38 354 LEU A C 1
ATOM 2779 O O . LEU A 1 354 ? 16.951 -25.328 22.220 1.00 28.38 354 LEU A O 1
ATOM 2783 N N . THR A 1 355 ? 16.248 -23.914 23.806 1.00 30.66 355 THR A N 1
ATOM 2784 C CA . THR A 1 355 ? 16.099 -24.940 24.839 1.00 30.66 355 THR A CA 1
ATOM 2785 C C . THR A 1 355 ? 14.710 -25.555 24.699 1.00 30.66 355 THR A C 1
ATOM 2787 O O . THR A 1 355 ? 13.715 -24.902 25.013 1.00 30.66 355 THR A O 1
ATOM 2790 N N . GLU A 1 356 ? 14.647 -26.791 24.200 1.00 34.06 356 GLU A N 1
ATOM 2791 C CA . GLU A 1 356 ? 13.494 -27.670 24.400 1.00 34.06 356 GLU A CA 1
ATOM 2792 C C . GLU A 1 356 ? 13.246 -27.834 25.904 1.00 34.06 356 GLU A C 1
ATOM 2794 O O . GLU A 1 356 ? 14.126 -28.281 26.640 1.00 34.06 356 GLU A O 1
ATOM 2799 N N . GLU A 1 357 ? 12.044 -27.490 26.362 1.00 33.41 357 GLU A N 1
ATOM 2800 C CA . GLU A 1 357 ? 11.526 -27.963 27.642 1.00 33.41 357 GLU A CA 1
ATOM 2801 C C . GLU A 1 357 ? 10.513 -29.075 27.351 1.00 33.41 357 GLU A C 1
ATOM 2803 O O . GLU A 1 357 ? 9.316 -28.836 27.196 1.00 33.41 357 GLU A O 1
ATOM 2808 N N . GLU A 1 358 ? 11.007 -30.312 27.249 1.00 38.03 358 GLU A N 1
ATOM 2809 C CA . GLU A 1 358 ? 10.169 -31.490 27.454 1.00 38.03 358 GLU A CA 1
ATOM 2810 C C . GLU A 1 358 ? 9.743 -31.558 28.926 1.00 38.03 358 GLU A C 1
ATOM 2812 O O . GLU A 1 358 ? 10.579 -31.688 29.823 1.00 38.03 358 GLU A O 1
ATOM 2817 N N . ARG A 1 359 ? 8.430 -31.563 29.178 1.00 36.75 359 ARG A N 1
ATOM 2818 C CA . ARG A 1 359 ? 7.845 -32.213 30.359 1.00 36.75 359 ARG A CA 1
ATOM 2819 C C . ARG A 1 359 ? 6.548 -32.938 30.001 1.00 36.75 359 ARG A C 1
ATOM 2821 O O . ARG A 1 359 ? 5.482 -32.337 29.963 1.00 36.75 359 ARG A O 1
ATOM 2828 N N . GLY A 1 360 ? 6.700 -34.241 29.773 1.00 37.31 360 GLY A N 1
ATOM 2829 C CA . GLY A 1 360 ? 5.945 -35.329 30.403 1.00 37.31 360 GLY A CA 1
ATOM 2830 C C . GLY A 1 360 ? 4.415 -35.303 30.390 1.00 37.31 360 GLY A C 1
ATOM 2831 O O . GLY A 1 360 ? 3.794 -34.617 31.200 1.00 37.31 360 GLY A O 1
ATOM 2832 N N . PHE A 1 361 ? 3.844 -36.233 29.622 1.00 30.58 361 PHE A N 1
ATOM 2833 C CA . PHE A 1 361 ? 3.048 -37.323 30.196 1.00 30.58 361 PHE A CA 1
ATOM 2834 C C . PHE A 1 361 ? 3.286 -38.625 29.435 1.00 30.58 361 PHE A C 1
ATOM 2836 O O . PHE A 1 361 ? 3.423 -38.548 28.193 1.00 30.58 361 PHE A O 1
#

Organism: Brassica cretica (NCBI:txid69181)

Foldseek 3Di:
DVVVQVPDDLVRLLVLLVVLLVLLLVLLVCLQAPVQGADDPDPDPRFLAHPDDPVVLVVSLVVSLVSNLVSLVSLVVSFDDDPLVVVVCCQQVVLSLLLSLLSNLFHHPHNVVSSVVSVVVVVVSVVVVVVVVVVVVVVVVVVVPPDDPPPVPLVVVLVLLVDPPDPQADADPVLWGPLRVLVVVVVVCVVVVDDDDPVVVSSVVSNVSSVVSPRDTSVPDDPPDDPVVVPPDPCDVVVVLVVSLVVVQVPADLSSLVSLLSVLVSLLVSLVCCVQRPRSGAHDPDPDPRGRPHRGDPVSVVSSNVSSVSNNVSSVSSNVSSPPPPPPPPDDDDPPPPPPDDDDDDDPDDDDDDDDDDDDD